Protein AF-A0A7W7R0K1-F1 (afdb_monomer_lite)

pLDDT: mean 82.86, std 17.91, range [33.0, 98.56]

Structure (mmCIF, N/CA/C/O backbone):
data_AF-A0A7W7R0K1-F1
#
_entry.id   AF-A0A7W7R0K1-F1
#
loop_
_atom_site.group_PDB
_atom_site.id
_atom_site.type_symbol
_atom_site.label_atom_id
_atom_site.label_alt_id
_atom_site.label_comp_id
_atom_site.label_asym_id
_atom_site.label_entity_id
_atom_site.label_seq_id
_atom_site.pdbx_PDB_ins_code
_atom_site.Cartn_x
_atom_site.Cartn_y
_atom_site.Cartn_z
_atom_site.occupancy
_atom_site.B_iso_or_equiv
_atom_site.auth_seq_id
_atom_site.auth_comp_id
_atom_site.auth_asym_id
_atom_site.auth_atom_id
_atom_site.pdbx_PDB_model_num
ATOM 1 N N . MET A 1 1 ? 70.913 50.718 1.594 1.00 36.56 1 MET A N 1
ATOM 2 C CA . MET A 1 1 ? 70.119 51.704 0.835 1.00 36.56 1 MET A CA 1
ATOM 3 C C . MET A 1 1 ? 69.096 50.891 0.066 1.00 36.56 1 MET A C 1
ATOM 5 O O . MET A 1 1 ? 69.512 50.219 -0.865 1.00 36.56 1 MET A O 1
ATOM 9 N N . ASN A 1 2 ? 67.858 50.915 0.583 1.00 37.44 2 ASN A N 1
ATOM 10 C CA . ASN A 1 2 ? 66.558 50.417 0.088 1.00 37.44 2 ASN A CA 1
ATOM 11 C C . ASN A 1 2 ? 66.524 48.957 -0.411 1.00 37.44 2 ASN A C 1
ATOM 13 O O . ASN A 1 2 ? 67.152 48.666 -1.419 1.00 37.44 2 ASN A O 1
ATOM 17 N N . ASP A 1 3 ? 65.846 47.961 0.170 1.00 39.06 3 ASP A N 1
ATOM 18 C CA . ASP A 1 3 ? 64.705 47.853 1.106 1.00 39.06 3 ASP A CA 1
ATOM 19 C C . ASP A 1 3 ? 63.491 48.732 0.778 1.00 39.06 3 ASP A C 1
ATOM 21 O O . ASP A 1 3 ? 63.442 49.887 1.189 1.00 39.06 3 ASP A O 1
ATOM 25 N N . ASP A 1 4 ? 62.582 48.176 -0.037 1.00 42.38 4 ASP A N 1
ATOM 26 C CA . ASP A 1 4 ? 61.119 48.358 0.005 1.00 42.38 4 ASP A CA 1
ATOM 27 C C . ASP A 1 4 ? 60.431 47.569 -1.132 1.00 42.38 4 ASP A C 1
ATOM 29 O O . ASP A 1 4 ? 60.771 47.760 -2.302 1.00 42.38 4 ASP A O 1
ATOM 33 N N . ALA A 1 5 ? 59.475 46.702 -0.760 1.00 45.03 5 ALA A N 1
ATOM 34 C CA . ALA A 1 5 ? 58.267 46.239 -1.482 1.00 45.03 5 ALA A CA 1
ATOM 35 C C . ALA A 1 5 ? 57.839 44.877 -0.874 1.00 45.03 5 ALA A C 1
ATOM 37 O O . ALA A 1 5 ? 58.313 43.829 -1.298 1.00 45.03 5 ALA A O 1
ATOM 38 N N . ASP A 1 6 ? 57.234 44.824 0.313 1.00 41.78 6 ASP A N 1
ATOM 39 C CA . ASP A 1 6 ? 55.813 45.059 0.630 1.00 41.78 6 ASP A CA 1
ATOM 40 C C . ASP A 1 6 ? 54.825 44.066 -0.035 1.00 41.78 6 ASP A C 1
ATOM 42 O O . ASP A 1 6 ? 54.638 44.076 -1.247 1.00 41.78 6 ASP A O 1
ATOM 46 N N . ARG A 1 7 ? 54.151 43.295 0.838 1.00 39.62 7 ARG A N 1
ATOM 47 C CA . ARG A 1 7 ? 52.831 42.638 0.714 1.00 39.62 7 ARG A CA 1
ATOM 48 C C . ARG A 1 7 ? 52.615 41.571 -0.372 1.00 39.62 7 ARG A C 1
ATOM 50 O O . ARG A 1 7 ? 52.333 41.896 -1.515 1.00 39.62 7 ARG A O 1
ATOM 57 N N . ASP A 1 8 ? 52.463 40.321 0.073 1.00 43.28 8 ASP A N 1
ATOM 58 C CA . ASP A 1 8 ? 51.153 39.688 -0.112 1.00 43.28 8 ASP A CA 1
ATOM 59 C C . ASP A 1 8 ? 50.783 38.802 1.084 1.00 43.28 8 ASP A C 1
ATOM 61 O O . ASP A 1 8 ? 51.620 38.111 1.668 1.00 43.28 8 ASP A O 1
ATOM 65 N N . ALA A 1 9 ? 49.535 38.937 1.504 1.00 40.22 9 ALA A N 1
ATOM 66 C CA . ALA A 1 9 ? 48.951 38.409 2.722 1.00 40.22 9 ALA A CA 1
ATOM 67 C C . ALA A 1 9 ? 47.695 37.614 2.362 1.00 40.22 9 ALA A C 1
ATOM 69 O O . ALA A 1 9 ? 46.991 37.985 1.433 1.00 40.22 9 ALA A O 1
ATOM 70 N N . GLY A 1 10 ? 47.359 36.614 3.177 1.00 33.00 10 GLY A N 1
ATOM 71 C CA . GLY A 1 10 ? 46.061 35.931 3.128 1.00 33.00 10 GLY A CA 1
ATOM 72 C C . GLY A 1 10 ? 46.163 34.582 2.422 1.00 33.00 10 GLY A C 1
ATOM 73 O O . GLY A 1 10 ? 46.603 34.514 1.289 1.00 33.00 10 GLY A O 1
ATOM 74 N N . LEU A 1 11 ? 46.026 33.462 3.133 1.00 43.16 11 LEU A N 1
ATOM 75 C CA . LEU A 1 11 ? 44.747 32.883 3.567 1.00 43.16 11 LEU A CA 1
ATOM 76 C C . LEU A 1 11 ? 43.922 32.399 2.373 1.00 43.16 11 LEU A C 1
ATOM 78 O O . LEU A 1 11 ? 42.994 33.085 1.998 1.00 43.16 11 LEU A O 1
ATOM 82 N N . ASP A 1 12 ? 44.224 31.196 1.883 1.00 41.16 12 ASP A N 1
ATOM 83 C CA . ASP A 1 12 ? 43.240 30.316 1.239 1.00 41.16 12 ASP A CA 1
ATOM 84 C C . ASP A 1 12 ? 43.446 28.901 1.799 1.00 41.16 12 ASP A C 1
ATOM 86 O O . ASP A 1 12 ? 43.845 27.953 1.127 1.00 41.16 12 ASP A O 1
ATOM 90 N N . ALA A 1 13 ? 43.249 28.781 3.112 1.00 43.62 13 ALA A N 1
ATOM 91 C CA . ALA A 1 13 ? 42.725 27.545 3.664 1.00 43.62 13 ALA A CA 1
ATOM 92 C C . ALA A 1 13 ? 41.206 27.667 3.534 1.00 43.62 13 ALA A C 1
ATOM 94 O O . ALA A 1 13 ? 40.536 28.073 4.484 1.00 43.62 13 ALA A O 1
ATOM 95 N N . GLU A 1 14 ? 40.681 27.392 2.338 1.00 39.81 14 GLU A N 1
ATOM 96 C CA . GLU A 1 14 ? 39.264 27.079 2.188 1.00 39.81 14 GLU A CA 1
ATOM 97 C C . GLU A 1 14 ? 39.036 25.765 2.931 1.00 39.81 14 GLU A C 1
ATOM 99 O O . GLU A 1 14 ? 39.267 24.659 2.448 1.00 39.81 14 GLU A O 1
ATOM 104 N N . VAL A 1 15 ? 38.698 25.933 4.205 1.00 42.78 15 VAL A N 1
ATOM 105 C CA . VAL A 1 15 ? 37.968 24.956 4.986 1.00 42.78 15 VAL A CA 1
ATOM 106 C C . VAL A 1 15 ? 36.712 24.672 4.175 1.00 42.78 15 VAL A C 1
ATOM 108 O O . VAL A 1 15 ? 35.847 25.539 4.069 1.00 42.78 15 VAL A O 1
ATOM 111 N N . ASP A 1 16 ? 36.666 23.483 3.581 1.00 42.41 16 ASP A N 1
ATOM 112 C CA . ASP A 1 16 ? 35.474 22.865 3.007 1.00 42.41 16 ASP A CA 1
ATOM 113 C C . ASP A 1 16 ? 34.486 22.646 4.161 1.00 42.41 16 ASP A C 1
ATOM 115 O O . ASP A 1 16 ? 34.456 21.621 4.848 1.00 42.41 16 ASP A O 1
ATOM 119 N N . ALA A 1 17 ? 33.834 23.746 4.525 1.00 42.06 17 ALA A N 1
ATOM 120 C CA . ALA A 1 17 ? 32.929 23.851 5.638 1.00 42.06 17 ALA A CA 1
ATOM 121 C C . ALA A 1 17 ? 31.584 23.314 5.175 1.00 42.06 17 ALA A C 1
ATOM 123 O O . ALA A 1 17 ? 30.877 23.977 4.426 1.00 42.06 17 ALA A O 1
ATOM 124 N N . GLY A 1 18 ? 31.263 22.123 5.673 1.00 37.34 18 GLY A N 1
ATOM 125 C CA . GLY A 1 18 ? 29.911 21.761 6.066 1.00 37.34 18 GLY A CA 1
ATOM 126 C C . GLY A 1 18 ? 28.862 21.975 4.990 1.00 37.34 18 GLY A C 1
ATOM 127 O O . GLY A 1 18 ? 28.125 22.957 5.015 1.00 37.34 18 GLY A O 1
ATOM 128 N N . TRP A 1 19 ? 28.684 20.956 4.157 1.00 40.53 19 TRP A N 1
ATOM 129 C CA . TRP A 1 19 ? 27.332 20.585 3.769 1.00 40.53 19 TRP A CA 1
ATOM 130 C C . TRP A 1 19 ? 26.655 20.087 5.055 1.00 40.53 19 TRP A C 1
ATOM 132 O O . TRP A 1 19 ? 26.603 18.887 5.313 1.00 40.53 19 TRP A O 1
ATOM 142 N N . ASP A 1 20 ? 26.245 21.016 5.925 1.00 40.91 20 ASP A N 1
ATOM 143 C CA . ASP A 1 20 ? 25.182 20.753 6.888 1.00 40.91 20 ASP A CA 1
ATOM 144 C C . ASP A 1 20 ? 23.981 20.399 6.017 1.00 40.91 20 ASP A C 1
ATOM 146 O O . ASP A 1 20 ? 23.338 21.263 5.427 1.00 40.91 20 ASP A O 1
ATOM 150 N N . THR A 1 21 ? 23.787 19.098 5.822 1.00 47.06 21 THR A N 1
ATOM 151 C CA . THR A 1 21 ? 22.664 18.526 5.095 1.00 47.06 21 THR A CA 1
ATOM 152 C C . THR A 1 21 ? 21.417 18.791 5.932 1.00 47.06 21 THR A C 1
ATOM 154 O O . THR A 1 21 ? 20.973 17.941 6.703 1.00 47.06 21 THR A O 1
ATOM 157 N N . GLU A 1 22 ? 20.879 20.008 5.841 1.00 48.06 22 GLU A N 1
ATOM 158 C CA . GLU A 1 22 ? 19.443 20.197 5.987 1.00 48.06 22 GLU A CA 1
ATOM 159 C C . GLU A 1 22 ? 18.836 19.262 4.942 1.00 48.06 22 GLU A C 1
ATOM 161 O O . GLU A 1 22 ? 18.992 19.476 3.745 1.00 48.06 22 GLU A O 1
ATOM 166 N N . LEU A 1 23 ? 18.295 18.130 5.397 1.00 58.72 23 LEU A N 1
ATOM 167 C CA . LEU A 1 23 ? 17.446 17.315 4.542 1.00 58.72 23 LEU A CA 1
ATOM 168 C C . LEU A 1 23 ? 16.315 18.237 4.102 1.00 58.72 23 LEU A C 1
ATOM 170 O O . LEU A 1 23 ? 15.623 18.788 4.967 1.00 58.72 23 LEU A O 1
ATOM 174 N N . ASP A 1 24 ? 16.159 18.420 2.794 1.00 68.44 24 ASP A N 1
ATOM 175 C CA . ASP A 1 24 ? 15.038 19.179 2.259 1.00 68.44 24 ASP A CA 1
ATOM 176 C C . ASP A 1 24 ? 13.731 18.555 2.796 1.00 68.44 24 ASP A C 1
ATOM 178 O O . ASP A 1 24 ? 13.664 17.356 3.093 1.00 68.44 24 ASP A O 1
ATOM 182 N N . GLU A 1 25 ? 12.685 19.361 3.006 1.00 70.12 25 GLU A N 1
ATOM 183 C CA . GLU A 1 25 ? 11.438 18.895 3.647 1.00 70.12 25 GLU A CA 1
ATOM 184 C C . GLU A 1 25 ? 10.840 17.660 2.937 1.00 70.12 25 GLU A C 1
ATOM 186 O O . GLU A 1 25 ? 10.254 16.788 3.584 1.00 70.12 25 GLU A O 1
ATOM 191 N N . GLU A 1 26 ? 11.064 17.557 1.626 1.00 67.88 26 GLU A N 1
ATOM 192 C CA . GLU A 1 26 ? 10.669 16.445 0.756 1.00 67.88 26 GLU A CA 1
ATOM 193 C C . GLU A 1 26 ? 11.431 15.143 1.088 1.00 67.88 26 GLU A C 1
ATOM 195 O O . GLU A 1 26 ? 10.819 14.076 1.211 1.00 67.88 26 GLU A O 1
ATOM 200 N N . ASP A 1 27 ? 12.738 15.224 1.360 1.00 71.56 27 ASP A N 1
ATOM 201 C CA . ASP A 1 27 ? 13.549 14.083 1.804 1.00 71.56 27 ASP A CA 1
ATOM 202 C C . ASP A 1 27 ? 13.105 13.598 3.187 1.00 71.56 27 ASP A C 1
ATOM 204 O O . ASP A 1 27 ? 12.956 12.396 3.434 1.00 71.56 27 ASP A O 1
ATOM 208 N N . ALA A 1 28 ? 12.835 14.531 4.105 1.00 79.38 28 ALA A N 1
ATOM 209 C CA . ALA A 1 28 ? 12.350 14.202 5.442 1.00 79.38 28 ALA A CA 1
ATOM 210 C C . ALA A 1 28 ? 10.979 13.502 5.396 1.00 79.38 28 ALA A C 1
ATOM 212 O O . ALA A 1 28 ? 10.726 12.569 6.168 1.00 79.38 28 ALA A O 1
ATOM 213 N N . GLN A 1 29 ? 10.108 13.913 4.472 1.00 82.25 29 GLN A N 1
ATOM 214 C CA . GLN A 1 29 ? 8.794 13.316 4.250 1.00 82.25 29 GLN A CA 1
ATOM 215 C C . GLN A 1 29 ? 8.898 11.893 3.689 1.00 82.25 29 GLN A C 1
ATOM 217 O O . GLN A 1 29 ? 8.257 10.986 4.227 1.00 82.25 29 GLN A O 1
ATOM 222 N N . LEU A 1 30 ? 9.744 11.662 2.679 1.00 83.88 30 LEU A N 1
ATOM 223 C CA . LEU A 1 30 ? 9.991 10.328 2.121 1.00 83.88 30 LEU A CA 1
ATOM 224 C C . LEU A 1 30 ? 10.620 9.383 3.149 1.00 83.88 30 LEU A C 1
ATOM 226 O O . LEU A 1 30 ? 10.202 8.230 3.265 1.00 83.88 30 LEU A O 1
ATOM 230 N N . ILE A 1 31 ? 11.572 9.865 3.952 1.00 85.38 31 ILE A N 1
ATOM 231 C CA . ILE A 1 31 ? 12.173 9.088 5.046 1.00 85.38 31 ILE A CA 1
ATOM 232 C C . ILE A 1 31 ? 11.115 8.728 6.101 1.00 85.38 31 ILE A C 1
ATOM 234 O O . ILE A 1 31 ? 11.076 7.588 6.576 1.00 85.38 31 ILE A O 1
ATOM 238 N N . ALA A 1 32 ? 10.223 9.658 6.452 1.00 88.44 32 ALA A N 1
ATOM 239 C CA . ALA A 1 32 ? 9.130 9.393 7.386 1.00 88.44 32 ALA A CA 1
ATOM 240 C C . ALA A 1 32 ? 8.118 8.385 6.815 1.00 88.44 32 ALA A C 1
ATOM 242 O O . ALA A 1 32 ? 7.724 7.442 7.505 1.00 88.44 32 ALA A O 1
ATOM 243 N N . GLU A 1 33 ? 7.729 8.536 5.547 1.00 92.44 33 GLU A N 1
ATOM 244 C CA . GLU A 1 33 ? 6.869 7.594 4.827 1.00 92.44 33 GLU A CA 1
ATOM 245 C C . GLU A 1 33 ? 7.483 6.192 4.805 1.00 92.44 33 GLU A C 1
ATOM 247 O O . GLU A 1 33 ? 6.839 5.196 5.151 1.00 92.44 33 GLU A O 1
ATOM 252 N N . ARG A 1 34 ? 8.770 6.123 4.473 1.00 92.88 34 ARG A N 1
ATOM 253 C CA . ARG A 1 34 ? 9.552 4.898 4.472 1.00 92.88 34 ARG A CA 1
ATOM 254 C C . ARG A 1 34 ? 9.579 4.249 5.853 1.00 92.88 34 ARG A C 1
ATOM 256 O O . ARG A 1 34 ? 9.390 3.033 5.943 1.00 92.88 34 ARG A O 1
ATOM 263 N N . GLY A 1 35 ? 9.744 5.034 6.918 1.00 92.19 35 GLY A N 1
ATOM 264 C CA . GLY A 1 35 ? 9.644 4.567 8.301 1.00 92.19 35 GLY A CA 1
ATOM 265 C C . GLY A 1 35 ? 8.283 3.939 8.618 1.00 92.19 35 GLY A C 1
ATOM 266 O O . GLY A 1 35 ? 8.231 2.852 9.200 1.00 92.19 35 GLY A O 1
ATOM 267 N N . ARG A 1 36 ? 7.187 4.553 8.148 1.00 95.12 36 ARG A N 1
ATOM 268 C CA . ARG A 1 36 ? 5.810 4.049 8.330 1.00 95.12 36 ARG A CA 1
ATOM 269 C C . ARG A 1 36 ? 5.535 2.724 7.614 1.00 95.12 36 ARG A C 1
ATOM 271 O O . ARG A 1 36 ? 4.669 1.952 8.036 1.00 95.12 36 ARG A O 1
ATOM 278 N N . VAL A 1 37 ? 6.260 2.425 6.534 1.00 94.88 37 VAL A N 1
ATOM 279 C CA . VAL A 1 37 ? 6.168 1.111 5.879 1.00 94.88 37 VAL A CA 1
ATOM 280 C C . VAL A 1 37 ? 6.730 0.003 6.772 1.00 94.88 37 VAL A C 1
ATOM 282 O O . VAL A 1 37 ? 6.119 -1.063 6.854 1.00 94.88 37 VAL A O 1
ATOM 285 N N . ASP A 1 38 ? 7.843 0.245 7.470 1.00 91.62 38 ASP A N 1
ATOM 286 C CA . ASP A 1 38 ? 8.463 -0.766 8.342 1.00 91.62 38 ASP A C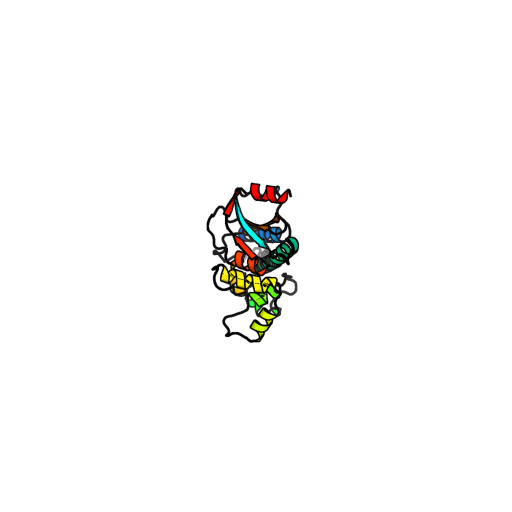A 1
ATOM 287 C C . ASP A 1 38 ? 7.780 -0.872 9.702 1.00 91.62 38 ASP A C 1
ATOM 289 O O . ASP A 1 38 ? 7.678 -1.962 10.268 1.00 91.62 38 ASP A O 1
ATOM 293 N N . SER A 1 39 ? 7.330 0.256 10.244 1.00 89.88 39 SER A N 1
ATOM 294 C CA . SER A 1 39 ? 6.720 0.337 11.565 1.00 89.88 39 SER A CA 1
ATOM 295 C C . SER A 1 39 ? 5.432 1.147 11.491 1.00 89.88 39 SER A C 1
ATOM 297 O O . SER A 1 39 ? 5.482 2.307 11.096 1.00 89.88 39 SER A O 1
ATOM 299 N N . PRO A 1 40 ? 4.279 0.583 11.891 1.00 88.44 40 PRO A N 1
ATOM 300 C CA . PRO A 1 40 ? 3.029 1.331 11.911 1.00 88.44 40 PRO A CA 1
ATOM 301 C C . PRO A 1 40 ? 3.167 2.617 12.747 1.00 88.44 40 PRO A C 1
ATOM 303 O O . PRO A 1 40 ? 3.642 2.520 13.888 1.00 88.44 40 PRO A O 1
ATOM 306 N N . PRO A 1 41 ? 2.724 3.785 12.243 1.00 91.56 41 PRO A N 1
ATOM 307 C CA . PRO A 1 41 ? 2.852 5.057 12.954 1.00 91.56 41 PRO A CA 1
ATOM 308 C C . PRO A 1 41 ? 2.139 4.997 14.300 1.00 91.56 41 PRO A C 1
ATOM 310 O O . PRO A 1 41 ? 1.167 4.272 14.466 1.00 91.56 41 PRO A O 1
ATOM 313 N N . THR A 1 42 ? 2.589 5.742 15.294 1.00 90.94 42 THR A N 1
ATOM 314 C CA . THR A 1 42 ? 1.969 5.845 16.620 1.00 90.94 42 THR A CA 1
ATOM 315 C C . THR A 1 42 ? 0.855 6.892 16.643 1.00 90.94 42 THR A C 1
ATOM 317 O O . THR A 1 42 ? 0.753 7.743 15.765 1.00 90.94 42 THR A O 1
ATOM 320 N N . ALA A 1 43 ? 0.012 6.878 17.681 1.00 89.38 43 ALA A N 1
ATOM 321 C CA . ALA A 1 43 ? -1.011 7.914 17.853 1.00 89.38 43 ALA A CA 1
ATOM 322 C C . ALA A 1 43 ? -0.419 9.330 17.994 1.00 89.38 43 ALA A C 1
ATOM 324 O O . ALA A 1 43 ? -1.083 10.301 17.653 1.00 89.38 43 ALA A O 1
ATOM 325 N N . ALA A 1 44 ? 0.821 9.448 18.483 1.00 89.06 44 ALA A N 1
ATOM 326 C CA . ALA A 1 44 ? 1.512 10.728 18.624 1.00 89.06 44 ALA A CA 1
ATOM 327 C C . ALA A 1 44 ? 1.978 11.304 17.277 1.00 89.06 44 ALA A C 1
ATOM 329 O O . ALA A 1 44 ? 2.128 12.516 17.158 1.00 89.06 44 ALA A O 1
ATOM 330 N N . GLU A 1 45 ? 2.190 10.450 16.275 1.00 87.44 45 GLU A N 1
ATOM 331 C CA . GLU A 1 45 ? 2.562 10.865 14.919 1.00 87.44 45 GLU A CA 1
ATOM 332 C C . GLU A 1 45 ? 1.362 11.368 14.114 1.00 87.44 45 GLU A C 1
ATOM 334 O O . GLU A 1 45 ? 1.547 12.005 13.081 1.00 87.44 45 GLU A O 1
ATOM 339 N N . LEU A 1 46 ? 0.131 11.130 14.582 1.00 89.31 46 LEU A N 1
ATOM 340 C CA . LEU A 1 46 ? -1.067 11.609 13.910 1.00 89.31 46 LEU A CA 1
ATOM 341 C C . LEU A 1 46 ? -1.249 13.119 14.098 1.00 89.31 46 LEU A C 1
ATOM 343 O O . LEU A 1 46 ? -1.877 13.582 15.049 1.00 89.31 46 LEU A O 1
ATOM 347 N N . THR A 1 47 ? -0.713 13.880 13.152 1.00 89.81 47 THR A N 1
ATOM 348 C CA . THR A 1 47 ? -0.819 15.344 13.093 1.00 89.81 47 THR A CA 1
ATOM 349 C C . THR A 1 47 ? -1.843 15.830 12.065 1.00 89.81 47 THR A C 1
ATOM 351 O O . THR A 1 47 ? -2.238 16.995 12.096 1.00 89.81 47 THR A O 1
ATOM 354 N N . VAL A 1 48 ? -2.306 14.944 11.177 1.00 90.38 48 VAL A N 1
ATOM 355 C CA . VAL A 1 48 ? -3.280 15.256 10.123 1.00 90.38 48 VAL A CA 1
ATOM 356 C C . VAL A 1 48 ? -4.721 14.998 10.588 1.00 90.38 48 VAL A C 1
ATOM 358 O O . VAL A 1 48 ? -4.984 13.995 11.254 1.00 90.38 48 VAL A O 1
ATOM 361 N N . PRO A 1 49 ? -5.691 15.871 10.248 1.00 93.06 49 PRO A N 1
ATOM 362 C CA . PRO A 1 49 ? -7.076 15.722 10.707 1.00 93.06 49 PRO A CA 1
ATOM 363 C C . PRO A 1 49 ? -7.844 14.607 9.978 1.00 93.06 49 PRO A C 1
ATOM 365 O O . PRO A 1 49 ? -8.808 14.056 10.517 1.00 93.06 49 PRO A O 1
ATOM 368 N N . ALA A 1 50 ? -7.432 14.269 8.756 1.00 95.81 50 ALA A N 1
ATOM 369 C CA . ALA A 1 50 ? -8.105 13.303 7.903 1.00 95.81 50 ALA A CA 1
ATOM 370 C C . ALA A 1 50 ? -7.095 12.435 7.148 1.00 95.81 50 ALA A C 1
ATOM 372 O O . ALA A 1 50 ? -5.988 12.875 6.844 1.00 95.81 50 ALA A O 1
ATOM 373 N N . LEU A 1 51 ? -7.508 11.208 6.843 1.00 97.12 51 LEU A N 1
ATOM 374 C CA . LEU A 1 51 ? -6.773 10.253 6.023 1.00 97.12 51 LEU A CA 1
ATOM 375 C C . LEU A 1 51 ? -7.695 9.719 4.932 1.00 97.12 51 LEU A C 1
ATOM 377 O O . LEU A 1 51 ? -8.902 9.571 5.138 1.00 97.12 51 LEU A O 1
ATOM 381 N N . SER A 1 52 ? -7.111 9.380 3.791 1.00 97.62 52 SER A N 1
ATOM 382 C CA . SER A 1 52 ? -7.810 8.678 2.724 1.00 97.62 52 SER A CA 1
ATOM 383 C C . SER A 1 52 ? -7.714 7.178 2.964 1.00 97.62 52 SER A C 1
ATOM 385 O O . SER A 1 52 ? -6.624 6.620 3.117 1.00 97.62 52 SER A O 1
ATOM 387 N N . ARG A 1 53 ? -8.873 6.521 3.018 1.00 97.69 53 ARG A N 1
ATOM 388 C CA . ARG A 1 53 ? -8.995 5.092 3.302 1.00 97.69 53 ARG A CA 1
ATOM 389 C C . ARG A 1 53 ? -9.399 4.320 2.059 1.00 97.69 53 ARG A C 1
ATOM 391 O O . ARG A 1 53 ? -10.383 4.658 1.404 1.00 97.69 53 ARG A O 1
ATOM 398 N N . PHE A 1 54 ? -8.708 3.216 1.808 1.00 98.25 54 PHE A N 1
ATOM 399 C CA . PHE A 1 54 ? -9.161 2.179 0.892 1.00 98.25 54 PHE A CA 1
ATOM 400 C C . PHE A 1 54 ? -9.566 0.950 1.688 1.00 98.25 54 PHE A C 1
ATOM 402 O O . PHE A 1 54 ? -8.782 0.446 2.490 1.00 98.25 54 PHE A O 1
ATOM 409 N N . LEU A 1 55 ? -10.768 0.438 1.440 1.00 98.12 55 LEU A N 1
ATOM 410 C CA . LEU A 1 55 ? -11.199 -0.830 2.016 1.00 98.12 55 LEU A CA 1
ATOM 411 C C . LEU A 1 55 ? -10.838 -1.958 1.055 1.00 98.12 55 LEU A C 1
ATOM 413 O O . LEU A 1 55 ? -11.201 -1.930 -0.125 1.00 98.12 55 LEU A O 1
ATOM 417 N N . VAL A 1 56 ? -10.133 -2.959 1.566 1.00 98.56 56 VAL A N 1
ATOM 418 C CA . VAL A 1 56 ? -9.616 -4.062 0.769 1.00 98.56 56 VAL A CA 1
ATOM 419 C C . VAL A 1 56 ? -10.170 -5.377 1.276 1.00 98.56 56 VAL A C 1
ATOM 421 O O . VAL A 1 56 ? -9.917 -5.768 2.412 1.00 98.56 56 VAL A O 1
ATOM 424 N N . LYS A 1 57 ? -10.864 -6.103 0.398 1.00 98.31 57 LYS A N 1
ATOM 425 C CA . LYS A 1 57 ? -11.214 -7.505 0.640 1.00 98.31 57 LYS A CA 1
ATOM 426 C C . LYS A 1 57 ? -10.088 -8.395 0.146 1.00 98.31 57 LYS A C 1
ATOM 428 O O . LYS A 1 57 ? -9.689 -8.274 -1.014 1.00 98.31 57 LYS A O 1
ATOM 433 N N . ILE A 1 58 ? -9.615 -9.308 0.984 1.00 97.38 58 ILE A N 1
ATOM 434 C CA . ILE A 1 58 ? -8.542 -10.252 0.642 1.00 97.38 58 ILE A CA 1
ATOM 435 C C . ILE A 1 58 ? -9.103 -11.643 0.334 1.00 97.38 58 ILE A C 1
ATOM 437 O O . ILE A 1 58 ? -10.187 -12.011 0.788 1.00 97.38 58 ILE A O 1
ATOM 441 N N . ALA A 1 59 ? -8.373 -12.422 -0.465 1.00 90.75 59 ALA A N 1
ATOM 442 C CA . ALA A 1 59 ? -8.788 -13.776 -0.826 1.00 90.75 59 ALA A CA 1
ATOM 443 C C . ALA A 1 59 ? -8.851 -14.703 0.401 1.00 90.75 59 ALA A C 1
ATOM 445 O O . ALA A 1 59 ? -8.045 -14.586 1.322 1.00 90.75 59 ALA A O 1
ATOM 446 N N . GLU A 1 60 ? -9.756 -15.686 0.387 1.00 90.06 60 GLU A N 1
ATOM 447 C CA . GLU A 1 60 ? -9.893 -16.663 1.482 1.00 90.06 60 GLU A CA 1
ATOM 448 C C . GLU A 1 60 ? -8.613 -17.480 1.725 1.00 90.06 60 GLU A C 1
ATOM 450 O O . GLU A 1 60 ? -8.331 -17.899 2.851 1.00 90.06 60 GLU A O 1
ATOM 455 N N . SER A 1 61 ? -7.804 -17.653 0.680 1.00 89.75 61 SER A N 1
ATOM 456 C CA . SER A 1 61 ? -6.502 -18.318 0.721 1.00 89.75 61 SER A CA 1
ATOM 457 C C . SER A 1 61 ? -5.380 -17.475 1.340 1.00 89.75 61 SER A C 1
ATOM 459 O O . SER A 1 61 ? -4.269 -17.978 1.468 1.00 89.75 61 SER A O 1
ATOM 461 N N . SER A 1 62 ? -5.637 -16.218 1.721 1.00 94.12 62 SER A N 1
ATOM 462 C CA . SER A 1 62 ? -4.643 -15.313 2.307 1.00 94.12 62 SER A CA 1
ATOM 463 C C . SER A 1 62 ? -5.115 -14.755 3.643 1.00 94.12 62 SER A C 1
ATOM 465 O O . SER A 1 62 ? -6.255 -14.316 3.788 1.00 94.12 62 SER A O 1
ATOM 467 N N . THR A 1 63 ? -4.219 -14.705 4.618 1.00 95.50 63 THR A N 1
ATOM 468 C CA . THR A 1 63 ? -4.443 -13.979 5.873 1.00 95.50 63 THR A CA 1
ATOM 469 C C . THR A 1 63 ? -4.185 -12.481 5.697 1.00 95.50 63 THR A C 1
ATOM 471 O O . THR A 1 63 ? -3.467 -12.062 4.782 1.00 95.50 63 THR A O 1
ATOM 474 N N . ALA A 1 64 ? -4.733 -11.663 6.605 1.00 95.44 64 ALA A N 1
ATOM 475 C CA . ALA A 1 64 ? -4.441 -10.229 6.655 1.00 95.44 64 ALA A CA 1
ATOM 476 C C . ALA A 1 64 ? -2.938 -9.961 6.842 1.00 95.44 64 ALA A C 1
ATOM 478 O O . ALA A 1 64 ? -2.388 -9.096 6.172 1.00 95.44 64 ALA A O 1
ATOM 479 N N . ALA A 1 65 ? -2.255 -10.741 7.686 1.00 95.06 65 ALA A N 1
ATOM 480 C CA . ALA A 1 65 ? -0.821 -10.585 7.930 1.00 95.06 65 ALA A CA 1
ATOM 481 C C . ALA A 1 65 ? 0.023 -10.846 6.669 1.00 95.06 65 ALA A C 1
ATOM 483 O O . ALA A 1 65 ? 0.923 -10.067 6.360 1.00 95.06 65 ALA A O 1
ATOM 484 N N . GLU A 1 66 ? -0.290 -11.897 5.905 1.00 96.75 66 GLU A N 1
ATOM 485 C CA . GLU A 1 66 ? 0.400 -12.185 4.640 1.00 96.75 66 GLU A CA 1
ATOM 486 C C . GLU A 1 66 ? 0.158 -11.094 3.596 1.00 96.75 66 GLU A C 1
ATOM 488 O O . GLU A 1 66 ? 1.097 -10.670 2.925 1.00 96.75 66 GLU A O 1
ATOM 493 N N . TYR A 1 67 ? -1.084 -10.612 3.476 1.00 97.88 67 TYR A N 1
ATOM 494 C CA . TYR A 1 67 ? -1.418 -9.509 2.576 1.00 97.88 67 TYR A CA 1
ATOM 495 C C . TYR A 1 67 ? -0.638 -8.237 2.939 1.00 97.88 67 TYR A C 1
ATOM 497 O O . TYR A 1 67 ? 0.021 -7.644 2.086 1.00 97.88 67 TYR A O 1
ATOM 505 N N . GLN A 1 68 ? -0.659 -7.851 4.218 1.00 96.81 68 GLN A N 1
ATOM 506 C CA . GLN A 1 68 ? 0.060 -6.677 4.710 1.00 96.81 68 GLN A CA 1
ATOM 507 C C . GLN A 1 68 ? 1.568 -6.797 4.486 1.00 96.81 68 GLN A C 1
ATOM 509 O O . GLN A 1 68 ? 2.205 -5.827 4.084 1.00 96.81 68 GLN A O 1
ATOM 514 N N . SER A 1 69 ? 2.139 -7.982 4.719 1.00 96.88 69 SER A N 1
ATOM 515 C CA . SER A 1 69 ? 3.559 -8.243 4.482 1.00 96.88 69 SER A CA 1
ATOM 516 C C . SER A 1 69 ? 3.928 -8.077 3.006 1.00 96.88 69 SER A C 1
ATOM 518 O O . SER A 1 69 ? 4.913 -7.406 2.708 1.00 96.88 69 SER A O 1
ATOM 520 N N . ARG A 1 70 ? 3.123 -8.612 2.079 1.00 98.06 70 ARG A N 1
ATOM 521 C CA . ARG A 1 70 ? 3.348 -8.462 0.629 1.00 98.06 70 ARG A CA 1
ATOM 522 C C . ARG A 1 70 ? 3.245 -7.006 0.182 1.00 98.06 70 ARG A C 1
ATOM 524 O O . ARG A 1 70 ? 4.107 -6.545 -0.558 1.00 98.06 70 ARG A O 1
ATOM 531 N N . LEU A 1 71 ? 2.225 -6.285 0.653 1.00 98.00 71 LEU A N 1
ATOM 532 C CA . LEU A 1 71 ? 2.025 -4.875 0.317 1.00 98.00 71 LEU A CA 1
ATOM 533 C C . LEU A 1 71 ? 3.184 -4.005 0.824 1.00 98.00 71 LEU A C 1
ATOM 535 O O . LEU A 1 71 ? 3.747 -3.227 0.058 1.00 98.00 71 LEU A O 1
ATOM 539 N N . ARG A 1 72 ? 3.590 -4.186 2.090 1.00 97.56 72 ARG A N 1
ATOM 540 C CA . ARG A 1 72 ? 4.740 -3.479 2.675 1.00 97.56 72 ARG A CA 1
ATOM 541 C C . ARG A 1 72 ? 6.052 -3.827 1.972 1.00 97.56 72 ARG A C 1
ATOM 543 O O . ARG A 1 72 ? 6.886 -2.948 1.822 1.00 97.56 72 ARG A O 1
ATOM 550 N N . ALA A 1 73 ? 6.234 -5.065 1.507 1.00 96.94 73 ALA A N 1
ATOM 551 C CA . ALA A 1 73 ? 7.433 -5.446 0.759 1.00 96.94 73 ALA A CA 1
ATOM 552 C C . ALA A 1 73 ? 7.567 -4.670 -0.564 1.00 96.94 73 ALA A C 1
ATOM 554 O O . ALA A 1 73 ? 8.656 -4.207 -0.882 1.00 96.94 73 ALA A O 1
ATOM 555 N N . VAL A 1 74 ? 6.465 -4.487 -1.300 1.00 96.62 74 VAL A N 1
ATOM 556 C CA . VAL A 1 74 ? 6.456 -3.734 -2.568 1.00 96.62 74 VAL A CA 1
ATOM 557 C C . VAL A 1 74 ? 6.680 -2.241 -2.336 1.00 96.62 74 VAL A C 1
ATOM 559 O O . VAL A 1 74 ? 7.595 -1.663 -2.916 1.00 96.62 74 VAL A O 1
ATOM 562 N N . LEU A 1 75 ? 5.883 -1.619 -1.459 1.00 96.56 75 LEU A N 1
ATOM 563 C CA . LEU A 1 75 ? 6.024 -0.190 -1.140 1.00 96.56 75 LEU A CA 1
ATOM 564 C C . LEU A 1 75 ? 7.389 0.117 -0.533 1.00 96.56 75 LEU A C 1
ATOM 566 O O . LEU A 1 75 ? 8.001 1.142 -0.807 1.00 96.56 75 LEU A O 1
ATOM 570 N N . GLY A 1 76 ? 7.867 -0.807 0.288 1.00 95.25 76 GLY A N 1
ATOM 571 C CA . GLY A 1 76 ? 9.136 -0.694 0.954 1.00 95.25 76 GLY A CA 1
ATOM 572 C C . GLY A 1 76 ? 10.320 -0.716 -0.003 1.00 95.25 76 GLY A C 1
ATOM 573 O O . GLY A 1 76 ? 11.204 0.125 0.138 1.00 95.25 76 GLY A O 1
ATOM 574 N N . ALA A 1 77 ? 10.334 -1.650 -0.956 1.00 93.25 77 ALA A N 1
ATOM 575 C CA . ALA A 1 77 ? 11.350 -1.669 -2.001 1.00 93.25 77 ALA A CA 1
ATOM 576 C C . ALA A 1 77 ? 11.308 -0.360 -2.803 1.00 93.25 77 ALA A C 1
ATOM 578 O O . ALA A 1 77 ? 12.331 0.301 -2.934 1.00 93.25 77 ALA A O 1
ATOM 579 N N . ALA A 1 78 ? 10.120 0.071 -3.243 1.00 92.25 78 ALA A N 1
ATOM 580 C CA . ALA A 1 78 ? 9.942 1.305 -4.013 1.00 92.25 78 ALA A CA 1
ATOM 581 C C . ALA A 1 78 ? 10.531 2.541 -3.317 1.00 92.25 78 ALA A C 1
ATOM 583 O O . ALA A 1 78 ? 11.319 3.271 -3.907 1.00 92.25 78 ALA A O 1
ATOM 584 N N . LEU A 1 79 ? 10.189 2.735 -2.041 1.00 91.31 79 LEU A N 1
ATOM 585 C CA . LEU A 1 79 ? 10.681 3.865 -1.258 1.00 91.31 79 LEU A CA 1
ATOM 586 C C . LEU A 1 79 ? 12.180 3.753 -0.951 1.00 91.31 79 LEU A C 1
ATOM 588 O O . LEU A 1 79 ? 12.846 4.780 -0.894 1.00 91.31 79 LEU A O 1
ATOM 592 N N . ASP A 1 80 ? 12.736 2.546 -0.771 1.00 89.00 80 ASP A N 1
ATOM 593 C CA . ASP A 1 80 ? 14.193 2.396 -0.633 1.00 89.00 80 ASP A CA 1
ATOM 594 C C . ASP A 1 80 ? 14.922 2.807 -1.918 1.00 89.00 80 ASP A C 1
ATOM 596 O O . ASP A 1 80 ? 15.966 3.444 -1.822 1.00 89.00 80 ASP A O 1
ATOM 600 N N . HIS A 1 81 ? 14.386 2.481 -3.102 1.00 85.12 81 HIS A N 1
ATOM 601 C CA . HIS A 1 81 ? 14.968 2.913 -4.378 1.00 85.12 81 HIS A CA 1
ATOM 602 C C . HIS A 1 81 ? 15.010 4.444 -4.486 1.00 85.12 81 HIS A C 1
ATOM 604 O O . HIS A 1 81 ? 16.065 4.995 -4.802 1.00 85.12 81 HIS A O 1
ATOM 610 N N . THR A 1 82 ? 13.908 5.124 -4.150 1.00 85.12 82 THR A N 1
ATOM 611 C CA . THR A 1 82 ? 13.844 6.594 -4.156 1.00 85.12 82 THR A CA 1
ATOM 612 C C . THR A 1 82 ? 14.774 7.221 -3.124 1.00 85.12 82 THR A C 1
ATOM 614 O O . THR A 1 82 ? 15.552 8.104 -3.462 1.00 85.12 82 THR A O 1
ATOM 617 N N . VAL A 1 83 ? 14.725 6.778 -1.863 1.00 81.62 83 VAL A N 1
ATOM 618 C CA . VAL A 1 83 ? 15.566 7.344 -0.787 1.00 81.62 83 VAL A CA 1
ATOM 619 C C . VAL A 1 83 ? 17.050 7.093 -1.070 1.00 81.62 83 VAL A C 1
ATOM 621 O O . VAL A 1 83 ? 17.917 7.892 -0.719 1.00 81.62 83 VAL A O 1
ATOM 624 N N . ALA A 1 84 ? 17.367 5.994 -1.753 1.00 78.06 84 ALA A N 1
ATOM 625 C CA . ALA A 1 84 ? 18.697 5.730 -2.266 1.00 78.06 84 ALA A CA 1
ATOM 626 C C . ALA A 1 84 ? 18.999 6.467 -3.585 1.00 78.06 84 ALA A C 1
ATOM 628 O O . ALA A 1 84 ? 19.996 6.135 -4.214 1.00 78.06 84 ALA A O 1
ATOM 629 N N . GLY A 1 85 ? 18.205 7.450 -4.019 1.00 71.56 85 GLY A N 1
ATOM 630 C CA . GLY A 1 85 ? 18.457 8.262 -5.216 1.00 71.56 85 GLY A CA 1
ATOM 631 C C . GLY A 1 85 ? 18.857 7.436 -6.439 1.00 71.56 85 GLY A C 1
ATOM 632 O O . GLY A 1 85 ? 19.772 7.827 -7.164 1.00 71.56 85 GLY A O 1
ATOM 633 N N . LEU A 1 86 ? 18.281 6.238 -6.586 1.00 66.38 86 LEU A N 1
ATOM 634 C CA . LEU A 1 86 ? 18.604 5.348 -7.689 1.00 66.38 86 LEU A CA 1
ATOM 635 C C . LEU A 1 86 ? 17.784 5.761 -8.896 1.00 66.38 86 LEU A C 1
ATOM 637 O O . LEU A 1 86 ? 16.556 5.699 -8.858 1.00 66.38 86 LEU A O 1
ATOM 641 N N . ASP A 1 87 ? 18.479 6.129 -9.968 1.00 64.75 87 ASP A N 1
ATOM 642 C CA . ASP A 1 87 ? 17.852 6.217 -11.279 1.00 64.75 87 ASP A CA 1
ATOM 643 C C . ASP A 1 87 ? 17.378 4.815 -11.709 1.00 64.75 87 ASP A C 1
ATOM 645 O O . ASP A 1 87 ? 17.938 3.784 -11.309 1.00 64.75 87 ASP A O 1
ATOM 649 N N . LEU A 1 88 ? 16.335 4.776 -12.535 1.00 65.19 88 LEU A N 1
ATOM 650 C CA . LEU A 1 88 ? 15.752 3.555 -13.086 1.00 65.19 88 LEU A CA 1
ATOM 651 C C . LEU A 1 88 ? 16.776 2.736 -13.890 1.00 65.19 88 LEU A C 1
ATOM 653 O O . LEU A 1 88 ? 16.582 1.530 -14.035 1.00 65.19 88 LEU A O 1
ATOM 657 N N . ASP A 1 89 ? 17.879 3.352 -14.328 1.00 61.75 89 ASP A N 1
ATOM 658 C CA . ASP A 1 89 ? 19.020 2.703 -14.987 1.00 61.75 89 ASP A CA 1
ATOM 659 C C . ASP A 1 89 ? 19.616 1.536 -14.163 1.00 61.75 89 ASP A C 1
ATOM 661 O O . ASP A 1 89 ? 20.108 0.565 -14.739 1.00 61.75 89 ASP A O 1
ATOM 665 N N . TYR A 1 90 ? 19.511 1.546 -12.824 1.00 63.06 90 TYR A N 1
ATOM 666 C CA . TYR A 1 90 ? 19.949 0.415 -11.984 1.00 63.06 90 TYR A CA 1
ATOM 667 C C . TYR A 1 90 ? 19.129 -0.868 -12.209 1.00 63.06 90 TYR A C 1
ATOM 669 O O . TYR A 1 90 ? 19.636 -1.974 -12.010 1.00 63.06 90 TYR A O 1
ATOM 677 N N . LEU A 1 91 ? 17.860 -0.749 -12.616 1.00 63.28 91 LEU A N 1
ATOM 678 C CA . LEU A 1 91 ? 17.049 -1.927 -12.945 1.00 63.28 91 LEU A CA 1
ATOM 679 C C . LEU A 1 91 ? 17.647 -2.686 -14.138 1.00 63.28 91 LEU A C 1
ATOM 681 O O . LEU A 1 91 ? 17.497 -3.902 -14.222 1.00 63.28 91 LEU A O 1
ATOM 685 N N . GLU A 1 92 ? 18.347 -1.976 -15.028 1.00 63.97 92 GLU A N 1
ATOM 686 C CA . GLU A 1 92 ? 19.002 -2.544 -16.206 1.00 63.97 92 G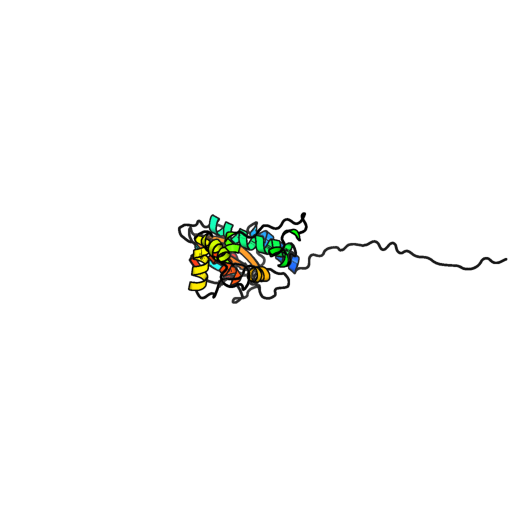LU A CA 1
ATOM 687 C C . GLU A 1 92 ? 20.462 -2.956 -15.930 1.00 63.97 92 GLU A C 1
ATOM 689 O O . GLU A 1 92 ? 20.929 -3.945 -16.502 1.00 63.97 92 GLU A O 1
ATOM 694 N N . ASP A 1 93 ? 21.172 -2.250 -15.038 1.00 64.94 93 ASP A N 1
ATOM 695 C CA . ASP A 1 93 ? 22.551 -2.559 -14.628 1.00 64.94 93 ASP A CA 1
ATOM 696 C C . ASP A 1 93 ? 22.729 -2.571 -13.095 1.00 64.94 93 ASP A C 1
ATOM 698 O O . ASP A 1 93 ? 23.096 -1.558 -12.484 1.00 64.94 93 ASP A O 1
ATOM 702 N N . PRO A 1 94 ? 22.531 -3.732 -12.444 1.00 62.62 94 PRO A N 1
ATOM 703 C CA . PRO A 1 94 ? 22.663 -3.826 -11.005 1.00 62.62 94 PRO A CA 1
ATOM 704 C C . PRO A 1 94 ? 24.106 -3.750 -10.483 1.00 62.62 94 PRO A C 1
ATOM 706 O O . PRO A 1 94 ? 24.320 -3.602 -9.279 1.00 62.62 94 PRO A O 1
ATOM 709 N N . GLU A 1 95 ? 25.113 -3.838 -11.356 1.00 64.38 95 GLU A N 1
ATOM 710 C CA . GLU A 1 95 ? 26.521 -3.668 -10.974 1.00 64.38 95 GLU A CA 1
ATOM 711 C C . GLU A 1 95 ? 26.919 -2.184 -10.880 1.00 64.38 95 GLU A C 1
ATOM 713 O O . GLU A 1 95 ? 27.965 -1.869 -10.312 1.00 64.38 95 GLU A O 1
ATOM 718 N N . ALA A 1 96 ? 26.075 -1.270 -11.381 1.00 61.94 96 ALA A N 1
ATOM 719 C CA . ALA A 1 96 ? 26.261 0.177 -11.273 1.00 61.94 96 ALA A CA 1
ATOM 720 C C . ALA A 1 96 ? 25.934 0.739 -9.876 1.00 61.94 96 ALA A C 1
ATOM 722 O O . ALA A 1 96 ? 26.243 1.899 -9.588 1.00 61.94 96 ALA A O 1
ATOM 723 N N . LEU A 1 97 ? 25.320 -0.064 -9.000 1.00 62.06 97 LEU A N 1
ATOM 724 C CA . LEU A 1 97 ? 25.067 0.323 -7.617 1.00 62.06 97 LEU A CA 1
ATOM 725 C C . LEU A 1 97 ? 26.376 0.443 -6.834 1.00 62.06 97 LEU A C 1
ATOM 727 O 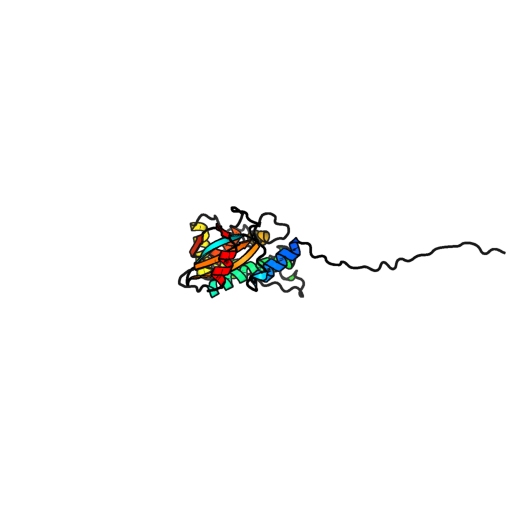O . LEU A 1 97 ? 27.247 -0.425 -6.906 1.00 62.06 97 LEU A O 1
ATOM 731 N N . ASP A 1 98 ? 26.471 1.483 -6.009 1.00 64.31 98 ASP A N 1
ATOM 732 C CA . ASP A 1 98 ? 27.487 1.541 -4.963 1.00 64.31 98 ASP A CA 1
ATOM 733 C C . ASP A 1 98 ? 27.365 0.274 -4.083 1.00 64.31 98 ASP A C 1
ATOM 735 O O . ASP A 1 98 ? 26.293 0.042 -3.515 1.00 64.31 98 ASP A O 1
ATOM 739 N N . PRO A 1 99 ? 28.417 -0.564 -3.971 1.00 64.06 99 PRO A N 1
ATOM 74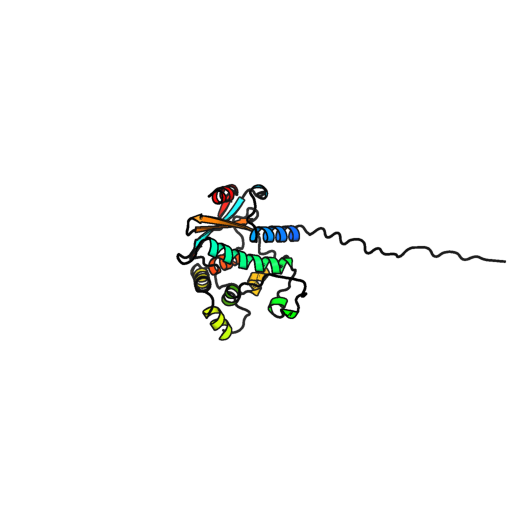0 C CA . PRO A 1 99 ? 28.360 -1.828 -3.236 1.00 64.06 99 PRO A CA 1
ATOM 741 C C . PRO A 1 99 ? 28.061 -1.655 -1.740 1.00 64.06 99 PRO A C 1
ATOM 743 O O . PRO A 1 99 ? 27.619 -2.612 -1.102 1.00 64.06 99 PRO A O 1
ATOM 746 N N . ASP A 1 100 ? 28.269 -0.458 -1.182 1.00 65.12 100 ASP A N 1
ATOM 747 C CA . ASP A 1 100 ? 27.921 -0.142 0.205 1.00 65.12 100 ASP A CA 1
ATOM 748 C C . ASP A 1 100 ? 26.444 0.284 0.359 1.00 65.12 100 ASP A C 1
ATOM 750 O O . ASP A 1 100 ? 25.922 0.383 1.476 1.00 65.12 100 ASP A O 1
ATOM 754 N N . ARG A 1 101 ? 25.720 0.487 -0.749 1.00 65.44 101 ARG A N 1
ATOM 755 C CA . ARG A 1 101 ? 24.327 0.945 -0.771 1.00 65.44 101 ARG A CA 1
ATOM 756 C C . ARG A 1 101 ? 23.370 -0.243 -0.855 1.00 65.44 101 ARG A C 1
ATOM 758 O O . ARG A 1 101 ? 23.165 -0.854 -1.897 1.00 65.44 101 ARG A O 1
ATOM 765 N N . THR A 1 102 ? 22.758 -0.580 0.280 1.00 68.75 102 THR A N 1
ATOM 766 C CA . THR A 1 102 ? 21.823 -1.713 0.379 1.00 68.75 102 THR A CA 1
ATOM 767 C C . THR A 1 102 ? 20.378 -1.247 0.208 1.00 68.75 102 THR A C 1
ATOM 769 O O . THR A 1 102 ? 19.808 -0.650 1.118 1.00 68.75 102 THR A O 1
ATOM 772 N N . VAL A 1 103 ? 19.771 -1.567 -0.934 1.00 79.75 103 VAL A N 1
ATOM 773 C CA . VAL A 1 103 ? 18.339 -1.358 -1.212 1.00 79.75 103 VAL A CA 1
ATOM 774 C C . VAL A 1 103 ? 17.621 -2.703 -1.161 1.00 79.75 103 VAL A C 1
ATOM 776 O O . VAL A 1 103 ? 18.166 -3.724 -1.590 1.00 79.75 103 VAL A O 1
ATOM 779 N N . ARG A 1 104 ? 16.405 -2.745 -0.602 1.00 85.56 104 ARG A N 1
ATOM 780 C CA . ARG A 1 104 ? 15.612 -3.981 -0.627 1.00 85.56 104 ARG A CA 1
ATOM 781 C C . ARG A 1 104 ? 15.221 -4.293 -2.072 1.00 85.56 104 ARG A C 1
ATOM 783 O O . ARG A 1 104 ? 14.633 -3.428 -2.717 1.00 85.56 104 ARG A O 1
ATOM 790 N N . PRO A 1 105 ? 15.489 -5.511 -2.573 1.00 86.62 105 PRO A N 1
ATOM 791 C CA . PRO A 1 105 ? 15.107 -5.863 -3.930 1.00 86.62 105 PRO A CA 1
ATOM 792 C C . PRO A 1 105 ? 13.586 -5.872 -4.057 1.00 86.62 105 PRO A C 1
ATOM 794 O O . PRO A 1 105 ? 12.870 -6.246 -3.117 1.00 86.62 105 PRO A O 1
ATOM 797 N N . MET A 1 106 ? 13.094 -5.515 -5.241 1.00 91.31 106 MET A N 1
ATOM 798 C CA . MET A 1 106 ? 11.683 -5.666 -5.550 1.00 91.31 106 MET A CA 1
ATOM 799 C C . MET A 1 106 ? 11.293 -7.152 -5.457 1.00 91.31 106 MET A C 1
ATOM 801 O O . MET A 1 106 ? 12.071 -8.036 -5.834 1.00 91.31 106 MET A O 1
ATOM 805 N N . PRO A 1 107 ? 10.103 -7.495 -4.931 1.00 95.00 107 PRO A N 1
ATOM 806 C CA . PRO A 1 107 ? 9.686 -8.884 -4.919 1.00 95.00 107 PRO A CA 1
ATOM 807 C C . PRO A 1 107 ? 9.573 -9.424 -6.350 1.00 95.00 107 PRO A C 1
ATOM 809 O O . PRO A 1 107 ? 8.809 -8.891 -7.150 1.00 95.00 107 PRO A O 1
ATOM 812 N N . GLN A 1 108 ? 10.254 -10.536 -6.643 1.00 93.00 108 GLN A N 1
ATOM 813 C CA . GLN A 1 108 ? 10.285 -11.152 -7.984 1.00 93.00 108 GLN A CA 1
ATOM 814 C C . GLN A 1 108 ? 8.891 -11.389 -8.585 1.00 93.00 108 GLN A C 1
ATOM 816 O O . GLN A 1 108 ? 8.687 -11.288 -9.790 1.00 93.00 108 GLN A O 1
ATOM 821 N N . TRP A 1 109 ? 7.894 -11.694 -7.748 1.00 95.06 109 TRP A N 1
ATOM 822 C CA . TRP A 1 109 ? 6.514 -11.861 -8.209 1.00 95.06 109 TRP A CA 1
ATOM 823 C C . TRP A 1 109 ? 5.878 -10.554 -8.693 1.00 95.06 109 TRP A C 1
ATOM 825 O O . TRP A 1 109 ? 5.032 -10.581 -9.584 1.00 95.06 109 TRP A O 1
ATOM 835 N N . PHE A 1 110 ? 6.257 -9.422 -8.101 1.00 95.56 110 PHE A N 1
ATOM 836 C CA . PHE A 1 110 ? 5.767 -8.107 -8.488 1.00 95.56 110 PHE A CA 1
ATOM 837 C C . PHE A 1 110 ? 6.454 -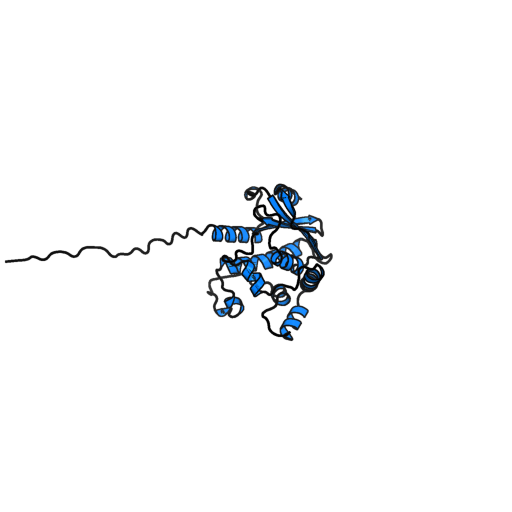7.636 -9.769 1.00 95.56 110 PHE A C 1
ATOM 839 O O . PHE A 1 110 ? 5.774 -7.119 -10.654 1.00 95.56 110 PHE A O 1
ATOM 846 N N . GLU A 1 111 ? 7.760 -7.893 -9.904 1.00 92.12 111 GLU A N 1
ATOM 847 C CA . GLU A 1 111 ? 8.511 -7.681 -11.148 1.00 92.12 111 GLU A CA 1
ATOM 848 C C . GLU A 1 111 ? 7.901 -8.491 -12.294 1.00 92.12 111 GLU A C 1
ATOM 850 O O . GLU A 1 111 ? 7.557 -7.928 -13.329 1.00 92.12 111 GLU A O 1
ATOM 855 N N . ALA A 1 112 ? 7.660 -9.790 -12.088 1.00 92.12 112 ALA A N 1
ATOM 856 C CA . ALA A 1 112 ? 7.071 -10.661 -13.101 1.00 92.12 112 ALA A CA 1
ATOM 857 C C . ALA A 1 112 ? 5.703 -10.151 -13.583 1.00 92.12 112 ALA A C 1
ATOM 859 O O . ALA A 1 112 ? 5.443 -10.085 -14.785 1.00 92.12 112 ALA A O 1
ATOM 860 N N . ILE A 1 113 ? 4.826 -9.756 -12.656 1.00 93.38 113 ILE A N 1
ATOM 861 C CA . ILE A 1 113 ? 3.474 -9.281 -12.978 1.00 93.38 113 ILE A CA 1
ATOM 862 C C . ILE A 1 113 ? 3.473 -7.873 -13.589 1.00 93.38 113 ILE A C 1
ATOM 864 O O . ILE A 1 113 ? 2.654 -7.598 -14.468 1.00 93.38 113 ILE A O 1
ATOM 868 N N . SER A 1 114 ? 4.396 -7.004 -13.178 1.00 90.19 114 SER A N 1
ATOM 869 C CA . SER A 1 114 ? 4.517 -5.638 -13.706 1.00 90.19 114 SER A CA 1
ATOM 870 C C . SER A 1 114 ? 5.283 -5.597 -15.038 1.00 90.19 114 SER A C 1
ATOM 872 O O . SER A 1 114 ? 4.993 -4.757 -15.887 1.00 90.19 114 SER A O 1
ATOM 874 N N . GLY A 1 115 ? 6.177 -6.559 -15.283 1.00 79.44 115 GLY A N 1
ATOM 875 C CA . GLY A 1 115 ? 6.987 -6.708 -16.492 1.00 79.44 115 GLY A CA 1
ATOM 876 C C . GLY A 1 115 ? 7.951 -5.546 -16.770 1.00 79.44 115 GLY A C 1
ATOM 877 O O . GLY A 1 115 ? 7.841 -4.455 -16.203 1.00 79.44 115 GLY A O 1
ATOM 878 N N . GLU A 1 116 ? 8.853 -5.769 -17.726 1.00 65.12 116 GLU A N 1
ATOM 879 C CA . GLU A 1 116 ? 9.758 -4.755 -18.274 1.00 65.12 116 GLU A CA 1
ATOM 880 C C . GLU A 1 116 ? 9.396 -4.418 -19.726 1.00 65.12 116 GLU A C 1
ATOM 882 O O . GLU A 1 116 ? 9.159 -5.305 -20.543 1.00 65.12 116 GLU A O 1
ATOM 887 N N . GLY A 1 117 ? 9.382 -3.122 -20.055 1.00 46.94 117 GLY A N 1
ATOM 888 C CA . GLY A 1 117 ? 9.539 -2.642 -21.432 1.00 46.94 117 GLY A CA 1
ATOM 889 C C . GLY A 1 117 ? 8.433 -2.947 -22.457 1.00 46.94 117 GLY A C 1
ATOM 890 O O . GLY A 1 117 ? 7.497 -3.708 -22.258 1.00 46.94 117 GLY A O 1
ATOM 891 N N . SER A 1 118 ? 8.528 -2.261 -23.597 1.00 39.97 118 SER A N 1
ATOM 892 C CA . SER A 1 118 ? 7.542 -2.234 -24.696 1.00 39.97 118 SER A CA 1
ATOM 893 C C . SER A 1 118 ? 7.755 -3.345 -25.742 1.00 39.97 118 SER A C 1
ATOM 895 O O . SER A 1 118 ? 7.313 -3.205 -26.885 1.00 39.97 118 SER A O 1
ATOM 897 N N . ALA A 1 119 ? 8.495 -4.402 -25.403 1.00 46.44 119 ALA A N 1
ATOM 898 C CA . ALA A 1 119 ? 8.806 -5.481 -26.334 1.00 46.44 119 ALA A CA 1
ATOM 899 C C . ALA A 1 119 ? 7.556 -6.344 -26.602 1.00 46.44 119 ALA A C 1
ATOM 901 O O . ALA A 1 119 ? 6.703 -6.482 -25.720 1.00 46.44 119 ALA A O 1
ATOM 902 N N . PRO A 1 120 ? 7.400 -6.920 -27.812 1.00 48.69 120 PRO A N 1
ATOM 903 C CA . PRO A 1 120 ? 6.350 -7.909 -28.039 1.00 48.69 120 PRO A CA 1
ATOM 904 C C . PRO A 1 120 ? 6.521 -9.042 -27.029 1.00 48.69 120 PRO A C 1
ATOM 906 O O . PRO A 1 120 ? 7.659 -9.340 -26.681 1.00 48.69 120 PRO A O 1
ATOM 909 N N . ALA A 1 121 ? 5.403 -9.634 -26.592 1.00 57.50 121 ALA A N 1
ATOM 910 C CA . ALA A 1 121 ? 5.339 -10.752 -25.651 1.00 57.50 121 ALA A CA 1
ATOM 911 C C . ALA A 1 121 ? 6.561 -11.676 -25.781 1.00 57.50 121 ALA A C 1
ATOM 913 O O . ALA A 1 121 ? 6.654 -12.500 -26.694 1.00 57.50 121 ALA A O 1
ATOM 914 N N . ASP A 1 122 ? 7.537 -11.451 -24.906 1.00 67.00 122 ASP A N 1
ATOM 915 C CA . ASP A 1 122 ? 8.686 -12.317 -24.764 1.00 67.00 122 ASP A CA 1
ATOM 916 C C . ASP A 1 122 ? 8.169 -13.574 -24.068 1.00 67.00 122 ASP A C 1
ATOM 918 O O . ASP A 1 122 ? 7.572 -13.497 -22.993 1.00 67.00 122 ASP A O 1
ATOM 922 N N . ALA A 1 123 ? 8.385 -14.736 -24.682 1.00 72.75 123 ALA A N 1
ATOM 923 C CA . ALA A 1 123 ? 8.016 -16.015 -24.092 1.00 72.75 123 ALA A CA 1
ATOM 924 C C . ALA A 1 123 ? 8.600 -16.195 -22.676 1.00 72.75 123 ALA A C 1
ATOM 926 O O . ALA A 1 123 ? 7.991 -16.878 -21.856 1.00 72.75 123 ALA A O 1
ATOM 927 N N . ALA A 1 124 ? 9.745 -15.576 -22.367 1.00 75.12 124 ALA A N 1
ATOM 928 C CA . ALA A 1 124 ? 10.324 -15.553 -21.030 1.00 75.12 124 ALA A CA 1
ATOM 929 C C . ALA A 1 124 ? 9.534 -14.658 -20.059 1.00 75.12 124 ALA A C 1
ATOM 931 O O . ALA A 1 124 ? 9.298 -15.073 -18.926 1.00 75.12 124 ALA A O 1
ATOM 932 N N . ALA A 1 125 ? 9.062 -13.485 -20.492 1.00 77.25 125 ALA A N 1
ATOM 933 C CA . ALA A 1 125 ? 8.216 -12.612 -19.675 1.00 77.25 125 ALA A CA 1
ATOM 934 C C . ALA A 1 125 ? 6.848 -13.254 -19.385 1.00 77.25 125 ALA A C 1
ATOM 936 O O . ALA A 1 125 ? 6.354 -13.189 -18.258 1.00 77.25 125 ALA A O 1
ATOM 937 N N . ASP A 1 126 ? 6.256 -13.927 -20.373 1.00 82.00 126 ASP A N 1
ATOM 938 C CA . ASP A 1 126 ? 5.013 -14.676 -20.176 1.00 82.00 126 ASP A CA 1
ATOM 939 C C . ASP A 1 126 ? 5.229 -15.887 -19.262 1.00 82.00 126 ASP A C 1
ATOM 941 O O . ASP A 1 126 ? 4.437 -16.104 -18.348 1.00 82.00 126 ASP A O 1
ATOM 945 N N . ALA A 1 127 ? 6.342 -16.612 -19.411 1.00 84.88 127 ALA A N 1
ATOM 946 C CA . ALA A 1 127 ? 6.702 -17.692 -18.495 1.00 84.88 127 ALA A CA 1
ATOM 947 C C . ALA A 1 127 ? 6.934 -17.194 -17.056 1.00 84.88 127 ALA A C 1
ATOM 949 O O . ALA A 1 127 ? 6.528 -17.865 -16.106 1.00 84.88 127 ALA A O 1
ATOM 950 N N . ALA A 1 128 ? 7.547 -16.019 -16.876 1.00 87.19 128 ALA A N 1
ATOM 951 C CA . ALA A 1 128 ? 7.751 -15.407 -15.564 1.00 87.19 128 ALA A CA 1
ATOM 952 C C . ALA A 1 128 ? 6.418 -15.010 -14.913 1.00 87.19 128 ALA A C 1
ATOM 954 O O . ALA A 1 128 ? 6.176 -15.350 -13.753 1.00 87.19 128 ALA A O 1
ATOM 955 N N . ARG A 1 129 ? 5.514 -14.364 -15.666 1.00 88.25 129 ARG A N 1
ATOM 956 C CA . ARG A 1 129 ? 4.134 -14.099 -15.218 1.00 88.25 129 ARG A CA 1
ATOM 957 C C . ARG A 1 129 ? 3.412 -15.385 -14.869 1.00 88.25 129 ARG A C 1
ATOM 959 O O . ARG A 1 129 ? 2.694 -15.431 -13.872 1.00 88.25 129 ARG A O 1
ATOM 966 N N . ASP A 1 130 ? 3.614 -16.427 -15.670 1.00 89.31 130 ASP A N 1
ATOM 967 C CA . ASP A 1 130 ? 2.941 -17.691 -15.454 1.00 89.31 130 ASP A CA 1
ATOM 968 C C . ASP A 1 130 ? 3.412 -18.404 -14.186 1.00 89.31 130 ASP A C 1
ATOM 970 O O . ASP A 1 130 ? 2.597 -19.017 -13.491 1.00 89.31 130 ASP A O 1
ATOM 974 N N . ALA A 1 131 ? 4.700 -18.266 -13.870 1.00 91.38 131 ALA A N 1
ATOM 975 C CA . ALA A 1 131 ? 5.336 -18.782 -12.666 1.00 91.38 131 ALA A CA 1
ATOM 976 C C . ALA A 1 131 ? 5.090 -17.923 -11.412 1.00 91.38 131 ALA A C 1
ATOM 978 O O . ALA A 1 131 ? 5.362 -18.386 -10.301 1.00 91.38 131 ALA A O 1
ATOM 979 N N . ALA A 1 132 ? 4.583 -16.692 -11.556 1.00 95.00 132 ALA A N 1
ATOM 980 C CA . ALA A 1 132 ? 4.266 -15.840 -10.418 1.00 95.00 132 ALA A CA 1
ATOM 981 C C . ALA A 1 132 ? 3.181 -16.488 -9.528 1.00 95.00 132 ALA A C 1
ATOM 983 O O . ALA A 1 132 ? 2.285 -17.176 -10.029 1.00 95.00 132 ALA A O 1
ATOM 984 N N . PRO A 1 133 ? 3.212 -16.262 -8.201 1.00 96.94 133 PRO A N 1
ATOM 985 C CA . PRO A 1 133 ? 2.196 -16.759 -7.287 1.00 96.94 133 PRO A CA 1
ATOM 986 C C . PRO A 1 133 ? 0.773 -16.403 -7.726 1.00 96.94 133 PRO A C 1
ATOM 988 O O . PRO A 1 133 ? 0.496 -15.289 -8.178 1.00 96.94 133 PRO A O 1
ATOM 991 N N . GLU A 1 134 ? -0.153 -17.335 -7.504 1.00 96.38 134 GLU A N 1
ATOM 992 C CA . GLU A 1 134 ? -1.554 -17.206 -7.916 1.00 96.38 134 GLU A CA 1
ATOM 993 C C . GLU A 1 134 ? -2.211 -15.915 -7.400 1.00 96.38 134 GLU A C 1
ATOM 995 O O . GLU A 1 134 ? -2.949 -15.269 -8.140 1.00 96.38 134 GLU A O 1
ATOM 1000 N N . PHE A 1 135 ? -1.909 -15.489 -6.164 1.00 96.75 135 PHE A N 1
ATOM 1001 C CA . PHE A 1 135 ? -2.473 -14.255 -5.604 1.00 96.75 135 PHE A CA 1
ATOM 1002 C C . PHE A 1 135 ? -2.131 -13.020 -6.451 1.00 96.75 135 PHE A C 1
ATOM 1004 O O . PHE A 1 135 ? -2.984 -12.150 -6.615 1.00 96.75 135 PHE A O 1
ATOM 1011 N N . ALA A 1 136 ? -0.916 -12.961 -7.005 1.00 96.69 136 ALA A N 1
ATOM 1012 C CA . ALA A 1 136 ? -0.433 -11.820 -7.769 1.00 96.69 136 ALA A CA 1
ATOM 1013 C C . ALA A 1 136 ? -1.013 -11.826 -9.182 1.00 96.69 136 ALA A C 1
ATOM 1015 O O . ALA A 1 136 ? -1.517 -10.803 -9.647 1.00 96.69 136 ALA A O 1
ATOM 1016 N N . ARG A 1 137 ? -1.035 -13.006 -9.817 1.00 95.62 137 ARG A N 1
ATOM 1017 C CA . ARG A 1 137 ? -1.679 -13.224 -11.118 1.00 95.62 137 ARG A CA 1
ATOM 1018 C C . ARG A 1 137 ? -3.164 -12.858 -11.088 1.00 95.62 137 ARG A C 1
ATOM 1020 O O . ARG A 1 137 ? -3.607 -12.004 -11.850 1.00 95.62 137 ARG A O 1
ATOM 1027 N N . LEU A 1 138 ? -3.922 -13.452 -10.162 1.00 96.50 138 LEU A N 1
ATOM 1028 C CA . LEU A 1 138 ? -5.351 -13.167 -10.013 1.00 96.50 138 LEU A CA 1
ATOM 1029 C C . LEU A 1 138 ? -5.597 -11.715 -9.596 1.00 96.50 138 LEU A C 1
ATOM 1031 O O . LEU A 1 138 ? -6.597 -11.122 -9.989 1.00 96.50 138 LEU A O 1
ATOM 1035 N N . GLY A 1 139 ? -4.700 -11.134 -8.799 1.00 96.88 139 GLY A N 1
ATOM 1036 C CA . GLY A 1 139 ? -4.716 -9.716 -8.460 1.00 96.88 139 GLY A CA 1
ATOM 1037 C C . GLY A 1 139 ? -4.669 -8.825 -9.699 1.00 96.88 139 GLY A C 1
ATOM 1038 O O . GLY A 1 139 ? -5.550 -7.988 -9.889 1.00 96.88 139 GLY A O 1
ATOM 1039 N N . ALA A 1 140 ? -3.693 -9.050 -10.578 1.00 95.12 140 ALA A N 1
ATOM 1040 C CA . ALA A 1 140 ? -3.558 -8.313 -11.831 1.00 95.12 140 ALA A CA 1
ATOM 1041 C C . ALA A 1 140 ? -4.793 -8.450 -12.738 1.00 95.12 140 ALA A C 1
ATOM 1043 O O . ALA A 1 140 ? -5.292 -7.453 -13.259 1.00 95.12 140 ALA A O 1
ATOM 1044 N N . GLU A 1 141 ? -5.339 -9.662 -12.873 1.00 94.94 141 GLU A N 1
ATOM 1045 C CA . GLU A 1 141 ? -6.580 -9.899 -13.624 1.00 94.94 141 GLU A CA 1
ATOM 1046 C C . GLU A 1 141 ? -7.761 -9.111 -13.036 1.00 94.94 141 GLU A C 1
ATOM 1048 O O . GLU A 1 141 ? -8.531 -8.488 -13.771 1.00 94.94 141 GLU A O 1
ATOM 1053 N N . ARG A 1 142 ? -7.892 -9.090 -11.703 1.00 96.94 142 ARG A N 1
ATOM 1054 C CA . ARG A 1 142 ? -8.957 -8.360 -11.000 1.00 96.94 142 ARG A CA 1
ATOM 1055 C C . ARG A 1 142 ? -8.815 -6.851 -11.117 1.00 96.94 142 ARG A C 1
ATOM 1057 O O . ARG A 1 142 ? -9.830 -6.183 -11.280 1.00 96.94 142 ARG A O 1
ATOM 1064 N N . PHE A 1 143 ? -7.593 -6.322 -11.084 1.00 96.25 143 PHE A N 1
ATOM 1065 C CA . PHE A 1 143 ? -7.331 -4.904 -11.327 1.00 96.25 143 PHE A CA 1
ATOM 1066 C C . PHE A 1 143 ? -7.897 -4.471 -12.687 1.00 96.25 143 PHE A C 1
ATOM 1068 O O . PHE A 1 143 ? -8.668 -3.512 -12.771 1.00 96.25 143 PHE A O 1
ATOM 1075 N N . THR A 1 144 ? -7.594 -5.231 -13.744 1.00 93.94 144 THR A N 1
ATOM 1076 C CA . THR A 1 144 ? -8.112 -4.953 -15.088 1.00 93.94 144 THR A CA 1
ATOM 1077 C C . THR A 1 144 ? -9.620 -5.171 -15.180 1.00 93.94 144 THR A C 1
ATOM 1079 O O . THR A 1 144 ? -10.324 -4.328 -15.736 1.00 93.94 144 THR A O 1
ATOM 1082 N N . ALA A 1 145 ? -10.147 -6.250 -14.594 1.00 95.44 145 ALA A N 1
ATOM 1083 C CA . ALA A 1 145 ? -11.585 -6.524 -14.580 1.00 95.44 145 ALA A CA 1
ATOM 1084 C C . ALA A 1 145 ? -12.396 -5.449 -13.830 1.00 95.44 145 ALA A C 1
ATOM 1086 O O . ALA A 1 145 ? -13.549 -5.198 -14.179 1.00 95.44 145 ALA A O 1
ATOM 1087 N N . ALA A 1 146 ? -11.795 -4.790 -12.835 1.00 94.81 146 ALA A N 1
ATOM 1088 C CA . ALA A 1 146 ? -12.384 -3.672 -12.103 1.00 94.81 146 ALA A CA 1
ATOM 1089 C C . ALA A 1 146 ? -12.358 -2.339 -12.880 1.00 94.81 146 ALA A C 1
ATOM 1091 O O . ALA A 1 146 ? -12.912 -1.349 -12.408 1.00 94.81 146 ALA A O 1
ATOM 1092 N N . GLY A 1 147 ? -11.768 -2.302 -14.081 1.00 92.31 147 GLY A N 1
ATOM 1093 C CA . GLY A 1 147 ? -11.779 -1.125 -14.952 1.00 92.31 147 GLY A CA 1
ATOM 1094 C C . GLY A 1 147 ? -10.689 -0.094 -14.653 1.00 92.31 147 GLY A C 1
ATOM 1095 O O . GLY A 1 147 ? -10.721 0.989 -15.229 1.00 92.31 147 GLY A O 1
ATOM 1096 N N . HIS A 1 148 ? -9.700 -0.432 -13.821 1.00 89.00 148 HIS A N 1
ATOM 1097 C CA . HIS A 1 148 ? -8.553 0.434 -13.505 1.00 89.00 148 HIS A CA 1
ATOM 1098 C C . HIS A 1 148 ? -7.521 0.539 -14.647 1.00 89.00 148 HIS A C 1
ATOM 1100 O O . HIS A 1 148 ? -6.528 1.259 -14.557 1.00 89.00 148 HIS A O 1
ATOM 1106 N N . GLY A 1 149 ? -7.775 -0.162 -15.756 1.00 83.56 149 GLY A N 1
ATOM 1107 C CA . GLY A 1 149 ? -6.951 -0.158 -16.958 1.00 83.56 149 GLY A CA 1
ATOM 1108 C C . GLY A 1 149 ? -6.064 -1.394 -17.076 1.00 83.56 149 GLY A C 1
ATOM 1109 O O . GLY A 1 149 ? -6.333 -2.457 -16.509 1.00 83.56 149 GLY A O 1
ATOM 1110 N N . VAL A 1 150 ? -5.014 -1.262 -17.880 1.00 74.56 150 VAL A N 1
ATOM 1111 C CA . VAL A 1 150 ? -3.968 -2.283 -17.984 1.00 74.56 150 VAL A CA 1
ATOM 1112 C C . VAL A 1 150 ? -3.002 -2.132 -16.811 1.00 74.56 150 VAL A C 1
ATOM 1114 O O . VAL A 1 150 ? -2.833 -1.024 -16.297 1.00 74.56 150 VAL A O 1
ATOM 1117 N N . GLY A 1 151 ? -2.396 -3.241 -16.381 1.00 77.25 151 GLY A N 1
ATOM 1118 C CA . GLY A 1 151 ? -1.405 -3.241 -15.304 1.00 77.25 151 GLY A CA 1
ATOM 1119 C C . GLY A 1 151 ? -0.282 -2.222 -15.515 1.00 77.25 151 GLY A C 1
ATOM 1120 O O . GLY A 1 151 ? -0.092 -1.684 -16.611 1.00 77.25 151 GLY A O 1
ATOM 1121 N N . ARG A 1 152 ? 0.467 -1.923 -14.453 1.00 78.69 152 ARG A N 1
ATOM 1122 C CA . ARG A 1 152 ? 1.552 -0.941 -14.525 1.00 78.69 152 ARG A CA 1
ATOM 1123 C C . ARG A 1 152 ? 2.874 -1.623 -14.846 1.00 78.69 152 ARG A C 1
ATOM 1125 O O . ARG A 1 152 ? 3.217 -2.614 -14.216 1.00 78.69 152 ARG A O 1
ATOM 1132 N N . ARG A 1 153 ? 3.615 -1.055 -15.801 1.00 87.44 153 ARG A N 1
ATOM 1133 C CA . ARG A 1 153 ? 5.016 -1.427 -16.048 1.00 87.44 153 ARG A CA 1
ATOM 1134 C C . ARG A 1 153 ? 5.854 -1.104 -14.822 1.00 87.44 153 ARG A C 1
ATOM 1136 O O . ARG A 1 153 ? 5.614 -0.058 -14.227 1.00 87.44 153 ARG A O 1
ATOM 1143 N N . LEU A 1 154 ? 6.833 -1.949 -14.492 1.00 89.06 154 LEU A N 1
ATOM 1144 C CA . LEU A 1 154 ? 7.632 -1.773 -13.276 1.00 89.06 154 LEU A CA 1
ATOM 1145 C C . LEU A 1 154 ? 8.302 -0.392 -13.228 1.00 89.06 154 LEU A C 1
ATOM 1147 O O . LEU A 1 154 ? 8.075 0.347 -12.277 1.00 89.06 154 LEU A O 1
ATOM 1151 N N . ALA A 1 155 ? 9.011 -0.003 -14.293 1.00 86.12 155 ALA A N 1
ATOM 1152 C CA . ALA A 1 155 ? 9.659 1.308 -14.394 1.00 86.12 155 ALA A CA 1
ATOM 1153 C C . ALA A 1 155 ? 8.668 2.474 -14.203 1.00 86.12 155 ALA A C 1
ATOM 1155 O O . ALA A 1 155 ? 8.866 3.329 -13.351 1.00 86.12 155 ALA A O 1
ATOM 1156 N N . GLY A 1 156 ? 7.536 2.462 -14.918 1.00 86.25 156 GLY A N 1
ATOM 1157 C CA . GLY A 1 156 ? 6.517 3.517 -14.793 1.00 86.25 156 GLY A CA 1
ATOM 1158 C C . GLY A 1 156 ? 5.699 3.465 -13.493 1.00 86.25 156 GLY A C 1
ATOM 1159 O O . GLY A 1 156 ? 4.953 4.399 -13.194 1.00 86.25 156 GLY A O 1
ATOM 1160 N N . TRP A 1 157 ? 5.773 2.362 -12.745 1.00 91.38 157 TRP A N 1
ATOM 1161 C CA . TRP A 1 157 ? 5.234 2.260 -11.392 1.00 91.38 157 TRP A CA 1
ATOM 1162 C C . TRP A 1 157 ? 6.227 2.845 -10.380 1.00 91.38 157 TRP A C 1
ATOM 1164 O O . TRP A 1 157 ? 5.810 3.641 -9.546 1.00 91.38 157 TRP A O 1
ATOM 1174 N N . LEU A 1 158 ? 7.520 2.519 -10.498 1.00 90.12 158 LEU A N 1
ATOM 1175 C CA . LEU A 1 158 ? 8.598 3.055 -9.658 1.00 90.12 158 LEU A CA 1
ATOM 1176 C C . LEU A 1 158 ? 8.775 4.565 -9.824 1.00 90.12 158 LEU A C 1
ATOM 1178 O O . LEU A 1 158 ? 8.923 5.257 -8.826 1.00 90.12 158 LEU A O 1
ATOM 1182 N N . GLU A 1 159 ? 8.629 5.086 -11.044 1.00 87.19 159 GLU A N 1
ATOM 1183 C CA . GLU A 1 159 ? 8.653 6.528 -11.339 1.00 87.19 159 GLU A CA 1
ATOM 1184 C C . GLU A 1 159 ? 7.659 7.324 -10.473 1.00 87.19 159 GLU A C 1
ATOM 1186 O O . GLU A 1 159 ? 7.869 8.499 -10.204 1.00 87.19 159 GLU A O 1
ATOM 1191 N N . ARG A 1 160 ? 6.571 6.701 -9.988 1.00 89.88 160 ARG A N 1
ATOM 1192 C CA . ARG A 1 160 ? 5.599 7.365 -9.098 1.00 89.88 160 ARG A CA 1
ATOM 1193 C C . ARG A 1 160 ? 6.153 7.673 -7.716 1.00 89.88 160 ARG A C 1
ATOM 1195 O O . ARG A 1 160 ? 5.566 8.486 -7.012 1.00 89.88 160 ARG A O 1
ATOM 1202 N N . PHE A 1 161 ? 7.220 7.000 -7.317 1.00 88.75 161 PHE A N 1
ATOM 1203 C CA . PHE A 1 161 ? 7.867 7.199 -6.032 1.00 88.75 161 PHE A CA 1
ATOM 1204 C C . PHE A 1 161 ? 9.066 8.132 -6.138 1.00 88.75 161 PHE A C 1
ATOM 1206 O O . PHE A 1 161 ? 9.622 8.444 -5.096 1.00 88.75 161 PHE A O 1
ATOM 1213 N N . ASP A 1 162 ? 9.458 8.563 -7.338 1.00 82.94 162 ASP A N 1
ATOM 1214 C CA . ASP A 1 162 ? 10.557 9.508 -7.540 1.00 82.94 162 ASP A CA 1
ATOM 1215 C C . ASP A 1 162 ? 10.246 10.871 -6.889 1.00 82.94 162 ASP A C 1
ATOM 1217 O O . ASP A 1 162 ? 9.090 11.303 -6.875 1.00 82.94 162 ASP A O 1
ATOM 1221 N N . TRP A 1 163 ? 11.267 11.529 -6.339 1.00 74.12 163 TRP A N 1
ATOM 1222 C CA . TRP A 1 163 ? 11.158 12.803 -5.617 1.00 74.12 163 TRP A CA 1
ATOM 1223 C C . TRP A 1 163 ? 10.704 13.939 -6.543 1.00 74.12 163 TRP A C 1
ATOM 1225 O O . TRP A 1 163 ? 9.866 14.751 -6.165 1.00 74.12 163 TRP A O 1
ATOM 1235 N N . ASP A 1 164 ? 11.143 13.914 -7.803 1.00 74.69 164 ASP A N 1
ATOM 1236 C CA . ASP A 1 164 ? 10.722 14.863 -8.841 1.00 74.69 164 ASP A CA 1
ATOM 1237 C C . ASP A 1 164 ? 9.290 14.603 -9.364 1.00 74.69 164 ASP A C 1
ATOM 1239 O O . ASP A 1 164 ? 8.734 15.374 -10.165 1.00 74.69 164 ASP A O 1
ATOM 1243 N N . ASN A 1 165 ? 8.652 13.502 -8.948 1.00 79.88 165 ASN A N 1
ATOM 1244 C CA . ASN A 1 165 ? 7.347 13.116 -9.463 1.00 79.88 165 ASN A CA 1
ATOM 1245 C C . ASN A 1 165 ? 6.195 13.829 -8.745 1.00 79.88 165 ASN A C 1
ATOM 1247 O O . ASN A 1 165 ? 5.680 13.395 -7.719 1.00 79.88 165 ASN A O 1
ATOM 1251 N N . THR A 1 166 ? 5.663 14.862 -9.391 1.00 78.56 166 THR A N 1
ATOM 1252 C CA . THR A 1 166 ? 4.507 15.621 -8.879 1.00 78.56 166 THR A CA 1
ATOM 1253 C C . THR A 1 166 ? 3.145 14.926 -9.044 1.00 78.56 166 THR A C 1
ATOM 1255 O O . THR A 1 166 ? 2.117 15.489 -8.666 1.00 78.56 166 THR A O 1
ATOM 1258 N N . PHE A 1 167 ? 3.080 13.715 -9.617 1.00 82.94 167 PHE A N 1
ATOM 1259 C CA . PHE A 1 167 ? 1.805 13.020 -9.840 1.00 82.94 167 PHE A CA 1
ATOM 1260 C C . PHE A 1 167 ? 1.341 12.185 -8.646 1.00 82.94 167 PHE A C 1
ATOM 1262 O O . PHE A 1 167 ? 0.144 11.905 -8.555 1.00 82.94 167 PHE A O 1
ATOM 1269 N N . ARG A 1 168 ? 2.247 11.746 -7.764 1.00 89.44 168 ARG A N 1
ATOM 1270 C CA . ARG A 1 168 ? 1.875 11.014 -6.548 1.00 89.44 168 ARG A CA 1
ATOM 1271 C C . ARG A 1 168 ? 1.612 12.013 -5.427 1.00 89.44 168 ARG A C 1
ATOM 1273 O O . ARG A 1 168 ? 2.520 12.421 -4.720 1.00 89.44 168 ARG A O 1
ATOM 1280 N N . THR A 1 169 ? 0.349 12.385 -5.248 1.00 90.25 169 THR A N 1
ATOM 1281 C CA . THR A 1 169 ? -0.068 13.364 -4.226 1.00 90.25 169 THR A CA 1
ATOM 1282 C C . THR A 1 169 ? -0.485 12.721 -2.898 1.00 90.25 169 THR A C 1
ATOM 1284 O O . THR A 1 169 ? -1.140 13.353 -2.071 1.00 90.25 169 THR A O 1
ATOM 1287 N N . TRP A 1 170 ? -0.118 11.454 -2.679 1.00 93.81 170 TRP A N 1
ATOM 1288 C CA . TRP A 1 170 ? -0.418 10.719 -1.455 1.00 93.81 170 TRP A CA 1
ATOM 1289 C C . TRP A 1 170 ? 0.833 10.089 -0.844 1.00 93.81 170 TRP A C 1
ATOM 1291 O O . TRP A 1 170 ? 1.715 9.598 -1.549 1.00 93.81 170 TRP A O 1
ATOM 1301 N N . GLU A 1 171 ? 0.849 10.020 0.482 1.00 94.06 171 GLU A N 1
ATOM 1302 C CA . GLU A 1 171 ? 1.868 9.317 1.261 1.00 94.06 171 GLU A CA 1
ATOM 1303 C C . GLU A 1 171 ? 1.270 8.113 1.976 1.00 94.06 171 GLU A C 1
ATOM 1305 O O . GLU A 1 171 ? 0.181 8.186 2.555 1.00 94.06 171 GLU A O 1
ATOM 1310 N N . TRP A 1 172 ? 2.013 7.016 2.019 1.00 96.62 172 TRP A N 1
ATOM 1311 C CA . TRP A 1 172 ? 1.692 5.878 2.859 1.00 96.62 172 TRP A CA 1
ATOM 1312 C C . TRP A 1 172 ? 1.543 6.291 4.327 1.00 96.62 172 TRP A C 1
ATOM 1314 O O . TRP A 1 172 ? 2.412 6.956 4.903 1.00 96.62 172 TRP A O 1
ATOM 1324 N N . TRP A 1 173 ? 0.448 5.848 4.949 1.00 96.69 173 TRP A N 1
ATOM 1325 C CA . TRP A 1 173 ? 0.219 6.005 6.380 1.00 96.69 173 TRP A CA 1
ATOM 1326 C C . TRP A 1 173 ? 0.323 4.667 7.107 1.00 96.69 173 TRP A C 1
ATOM 1328 O O . TRP A 1 173 ? 1.209 4.484 7.934 1.00 96.69 173 TRP A O 1
ATOM 1338 N N . ASP A 1 174 ? -0.569 3.720 6.810 1.00 97.31 174 ASP A N 1
ATOM 1339 C CA . ASP A 1 174 ? -0.616 2.425 7.493 1.00 97.31 174 ASP A CA 1
ATOM 1340 C C . ASP A 1 174 ? -1.491 1.413 6.734 1.00 97.31 174 ASP A C 1
ATOM 1342 O O . ASP A 1 174 ? -2.229 1.752 5.809 1.00 97.31 174 ASP A O 1
ATOM 1346 N N . VAL A 1 175 ? -1.476 0.162 7.188 1.00 97.62 175 VAL A N 1
ATOM 1347 C CA . VAL A 1 175 ? -2.500 -0.833 6.872 1.00 97.62 175 VAL A CA 1
ATOM 1348 C C . VAL A 1 175 ? -2.983 -1.511 8.149 1.00 97.62 175 VAL A C 1
ATOM 1350 O O . VAL A 1 175 ? -2.206 -2.140 8.872 1.00 97.62 175 VAL A O 1
ATOM 1353 N N . THR A 1 176 ? -4.283 -1.405 8.412 1.00 96.69 176 THR A N 1
ATOM 1354 C CA . THR A 1 176 ? -4.946 -1.956 9.602 1.00 96.69 176 THR A CA 1
ATOM 1355 C C . THR A 1 176 ? -5.856 -3.110 9.217 1.00 96.69 176 THR A C 1
ATOM 1357 O O . THR A 1 176 ? -6.320 -3.221 8.081 1.00 96.69 176 THR A O 1
ATOM 1360 N N . ARG A 1 177 ? -6.101 -4.018 10.159 1.00 94.62 177 ARG A N 1
ATOM 1361 C CA . ARG A 1 177 ? -7.076 -5.093 9.977 1.00 94.62 177 ARG A CA 1
ATOM 1362 C C . ARG A 1 177 ? -8.430 -4.598 10.472 1.00 94.62 177 ARG A C 1
ATOM 1364 O O . ARG A 1 177 ? -8.520 -4.197 11.621 1.00 94.62 177 ARG A O 1
ATOM 1371 N N . THR A 1 178 ? -9.459 -4.684 9.638 1.00 91.50 178 THR A N 1
ATOM 1372 C CA . THR A 1 178 ? -10.839 -4.350 10.029 1.00 91.50 178 THR A CA 1
ATOM 1373 C C . THR A 1 178 ? -11.602 -5.601 10.463 1.00 91.50 178 THR A C 1
ATOM 1375 O O . THR A 1 178 ? -12.398 -5.565 11.390 1.00 91.50 178 THR A O 1
ATOM 1378 N N . ASP A 1 179 ? -11.350 -6.732 9.800 1.00 88.88 179 ASP A N 1
ATOM 1379 C CA . ASP A 1 179 ? -11.863 -8.050 10.178 1.00 88.88 179 ASP A CA 1
ATOM 1380 C C . ASP A 1 179 ? -10.931 -9.161 9.637 1.00 88.88 179 ASP A C 1
ATOM 1382 O O . ASP A 1 179 ? -9.821 -8.891 9.179 1.00 88.88 179 ASP A O 1
ATOM 1386 N N . GLU A 1 180 ? -11.329 -10.436 9.697 1.00 87.44 180 GLU A N 1
ATOM 1387 C CA . GLU A 1 180 ? -10.490 -11.549 9.218 1.00 87.44 180 GLU A CA 1
ATOM 1388 C C . GLU A 1 180 ? -10.132 -11.481 7.721 1.00 87.44 180 GLU A C 1
ATOM 1390 O O . GLU A 1 180 ? -9.101 -12.025 7.314 1.00 87.44 180 GLU A O 1
ATOM 1395 N N . ARG A 1 181 ? -10.975 -10.848 6.897 1.00 93.62 181 ARG A N 1
ATOM 1396 C CA . ARG A 1 181 ? -10.900 -10.820 5.425 1.00 93.62 181 ARG A CA 1
ATOM 1397 C C . ARG A 1 181 ? -10.938 -9.415 4.832 1.00 93.62 181 ARG A C 1
ATOM 1399 O O . ARG A 1 181 ? -10.958 -9.272 3.606 1.00 93.62 181 ARG A O 1
ATOM 1406 N N . THR A 1 182 ? -10.878 -8.404 5.682 1.00 96.00 182 THR A N 1
ATOM 1407 C CA . THR A 1 182 ? -10.905 -7.008 5.288 1.00 96.00 182 THR A CA 1
ATOM 1408 C C . THR A 1 182 ? -9.792 -6.249 5.992 1.00 96.00 182 THR A C 1
ATOM 1410 O O . THR A 1 182 ? -9.609 -6.349 7.208 1.00 96.00 182 THR A O 1
ATOM 1413 N N . VAL A 1 183 ? -9.045 -5.475 5.214 1.00 97.88 183 VAL A N 1
ATOM 1414 C CA . VAL A 1 183 ? 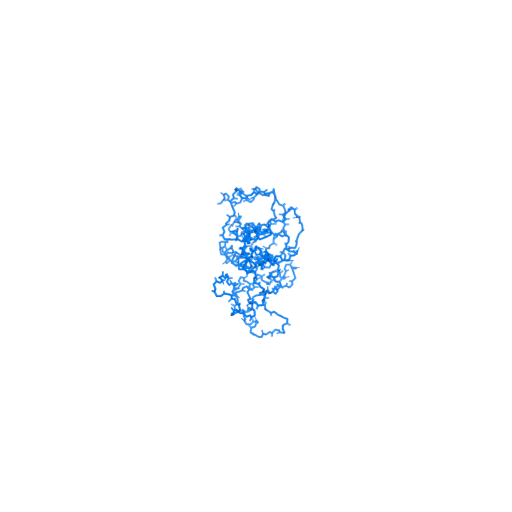-8.042 -4.537 5.721 1.00 97.88 183 VAL A CA 1
ATOM 1415 C C . VAL A 1 183 ? -8.333 -3.141 5.190 1.00 97.88 183 VAL A C 1
ATOM 1417 O O . VAL A 1 183 ? -8.875 -2.991 4.092 1.00 97.88 183 VAL A O 1
ATOM 1420 N N . SER A 1 184 ? -7.933 -2.128 5.944 1.00 98.38 184 SER A N 1
ATOM 1421 C CA . SER A 1 184 ? -7.932 -0.740 5.495 1.00 98.38 184 SER A CA 1
ATOM 1422 C C . SER A 1 184 ? -6.510 -0.343 5.122 1.00 98.38 184 SER A C 1
ATOM 1424 O O . SER A 1 184 ? -5.600 -0.493 5.935 1.00 98.38 184 SER A O 1
ATOM 1426 N N . ILE A 1 185 ? -6.311 0.169 3.909 1.00 98.50 185 ILE A N 1
ATOM 1427 C CA . ILE A 1 185 ? -5.095 0.901 3.543 1.00 98.50 185 ILE A CA 1
ATOM 1428 C C . ILE A 1 185 ? -5.342 2.378 3.826 1.00 98.50 185 ILE A C 1
ATOM 1430 O O . ILE A 1 185 ? -6.356 2.929 3.393 1.00 98.50 185 ILE A O 1
ATOM 1434 N N . TRP A 1 186 ? -4.400 3.007 4.514 1.00 98.06 186 TRP A N 1
ATOM 1435 C CA . TRP A 1 186 ? -4.446 4.405 4.901 1.00 98.06 186 TRP A CA 1
ATOM 1436 C C . TRP A 1 186 ? -3.346 5.175 4.193 1.00 98.06 186 TRP A C 1
ATOM 1438 O O . TRP A 1 186 ? -2.183 4.764 4.213 1.00 98.06 186 TRP A O 1
ATOM 1448 N N . VAL A 1 187 ? -3.715 6.313 3.615 1.00 97.38 187 VAL A N 1
ATOM 1449 C CA . VAL A 1 187 ? -2.771 7.267 3.038 1.00 97.38 187 VAL A CA 1
ATOM 1450 C C . VAL A 1 187 ? -3.112 8.684 3.475 1.00 97.38 187 VAL A C 1
ATOM 1452 O O . VAL A 1 187 ? -4.284 9.024 3.664 1.00 97.38 187 VAL A O 1
ATOM 1455 N N . ASN A 1 188 ? -2.093 9.520 3.627 1.00 95.75 188 ASN A N 1
ATOM 1456 C CA . ASN A 1 188 ? -2.282 10.957 3.729 1.00 95.75 188 ASN A CA 1
ATOM 1457 C C . ASN A 1 188 ? -2.352 11.530 2.310 1.00 95.75 188 ASN A C 1
ATOM 1459 O O . ASN A 1 188 ? -1.348 11.544 1.608 1.00 95.75 188 ASN A O 1
ATOM 1463 N N . ALA A 1 189 ? -3.534 11.979 1.892 1.00 93.88 189 ALA A N 1
ATOM 1464 C CA . ALA A 1 189 ? -3.741 12.687 0.625 1.00 93.88 189 ALA A CA 1
ATOM 1465 C C . ALA A 1 189 ? -3.888 14.203 0.843 1.00 93.88 189 ALA A C 1
ATOM 1467 O O . ALA A 1 189 ? -4.544 14.884 0.064 1.00 93.88 189 ALA A O 1
ATOM 1468 N N . HIS A 1 190 ? -3.385 14.723 1.970 1.00 90.81 190 HIS A N 1
ATOM 1469 C CA . HIS A 1 190 ? -3.398 16.151 2.315 1.00 90.81 190 HIS A CA 1
ATOM 1470 C C . HIS A 1 190 ? -4.792 16.801 2.300 1.00 90.81 190 HIS A C 1
ATOM 1472 O O . HIS A 1 190 ? -4.945 17.998 2.070 1.00 90.81 190 HIS A O 1
ATOM 1478 N N . GLY A 1 191 ? -5.827 16.006 2.590 1.00 88.12 191 GLY A N 1
ATOM 1479 C CA . GLY A 1 191 ? -7.225 16.446 2.599 1.00 88.12 191 GLY A CA 1
ATOM 1480 C C . GLY A 1 191 ? -7.918 16.425 1.234 1.00 88.12 191 GLY A C 1
ATOM 1481 O O . GLY A 1 191 ? -9.070 16.848 1.154 1.00 88.12 191 GLY A O 1
ATOM 1482 N N . GLU A 1 192 ? -7.263 15.926 0.184 1.00 88.12 192 GLU A N 1
ATOM 1483 C CA . GLU A 1 192 ? -7.880 15.734 -1.128 1.00 88.12 192 GLU A CA 1
ATOM 1484 C C . GLU A 1 192 ? -8.826 14.524 -1.127 1.00 88.12 192 GLU A C 1
ATOM 1486 O O . GLU A 1 192 ? -8.498 13.434 -0.649 1.00 88.12 192 GLU A O 1
ATOM 1491 N N . ASP A 1 193 ? -10.020 14.713 -1.690 1.00 83.62 193 ASP A N 1
ATOM 1492 C CA . ASP A 1 193 ? -11.035 13.673 -1.883 1.00 83.62 193 ASP A CA 1
ATOM 1493 C C . ASP A 1 193 ? -10.874 12.926 -3.219 1.00 83.62 193 ASP A C 1
ATOM 1495 O O . ASP A 1 193 ? -11.434 11.842 -3.403 1.00 83.62 193 ASP A O 1
ATOM 1499 N N . PHE A 1 194 ? -10.072 13.467 -4.138 1.00 86.00 194 PHE A N 1
ATOM 1500 C CA . PHE A 1 194 ? -9.707 12.844 -5.403 1.00 86.00 194 PHE A CA 1
ATOM 1501 C C . PHE A 1 194 ? -8.230 13.075 -5.720 1.00 86.00 194 PHE A C 1
ATOM 1503 O O . PHE A 1 194 ? -7.792 14.211 -5.857 1.00 86.00 194 PHE A O 1
ATOM 1510 N N . PHE A 1 195 ? -7.489 11.984 -5.908 1.00 92.62 195 PHE A N 1
ATOM 1511 C CA . PHE A 1 195 ? -6.068 12.002 -6.238 1.00 92.62 195 PHE A CA 1
ATOM 1512 C C . PHE A 1 195 ? -5.683 10.777 -7.077 1.00 92.62 195 PHE A C 1
ATOM 1514 O O . PHE A 1 195 ? -6.379 9.751 -7.085 1.00 92.62 195 PHE A O 1
ATOM 1521 N N . ALA A 1 196 ? -4.567 10.873 -7.802 1.00 90.69 196 ALA A N 1
ATOM 1522 C CA . ALA A 1 196 ? -4.025 9.741 -8.543 1.00 90.69 196 ALA A CA 1
ATOM 1523 C C . ALA A 1 196 ? -3.536 8.671 -7.554 1.00 90.69 196 ALA A C 1
ATOM 1525 O O . ALA A 1 196 ? -2.685 8.942 -6.719 1.00 90.69 196 ALA A O 1
ATOM 1526 N N . CYS A 1 197 ? -4.118 7.473 -7.626 1.00 93.50 197 CYS A N 1
ATOM 1527 C CA . CYS A 1 197 ? -3.849 6.380 -6.682 1.00 93.50 197 CYS A CA 1
ATOM 1528 C C . CYS A 1 197 ? -3.804 5.001 -7.353 1.00 93.50 197 CYS A C 1
ATOM 1530 O O . CYS A 1 197 ? -3.900 3.956 -6.710 1.00 93.50 197 CYS A O 1
ATOM 1532 N N . GLU A 1 198 ? -3.725 4.970 -8.677 1.00 93.69 198 GLU A N 1
ATOM 1533 C CA . GLU A 1 198 ? -3.864 3.736 -9.448 1.00 93.69 198 GLU A CA 1
ATOM 1534 C C . GLU A 1 198 ? -2.622 2.831 -9.311 1.00 93.69 198 GLU A C 1
ATOM 1536 O O . GLU A 1 198 ? -2.710 1.610 -9.383 1.00 93.69 198 GLU A O 1
ATOM 1541 N N . GLU A 1 199 ? -1.453 3.406 -9.033 1.00 93.88 199 GLU A N 1
ATOM 1542 C CA . GLU A 1 199 ? -0.241 2.700 -8.598 1.00 93.88 199 GLU A CA 1
ATOM 1543 C C . GLU A 1 199 ? -0.405 2.032 -7.227 1.00 93.88 199 GLU A C 1
ATOM 1545 O O . GLU A 1 199 ? 0.010 0.880 -7.070 1.00 93.88 199 GLU A O 1
ATOM 1550 N N . LEU A 1 200 ? -1.092 2.677 -6.275 1.00 96.50 200 LEU A N 1
ATOM 1551 C CA . LEU A 1 200 ? -1.439 2.051 -4.999 1.00 96.50 200 LEU A CA 1
ATOM 1552 C C . LEU A 1 200 ? -2.443 0.915 -5.196 1.00 96.50 200 LEU A C 1
ATOM 1554 O O . LEU A 1 200 ? -2.284 -0.158 -4.616 1.00 96.50 200 LEU A O 1
ATOM 1558 N N . ARG A 1 201 ? -3.458 1.111 -6.048 1.00 97.25 201 ARG A N 1
ATOM 1559 C CA . ARG A 1 201 ? -4.410 0.042 -6.385 1.00 97.25 201 ARG A CA 1
ATOM 1560 C C . ARG A 1 201 ? -3.717 -1.135 -7.049 1.00 97.25 201 ARG A C 1
ATOM 1562 O O . ARG A 1 201 ? -4.008 -2.271 -6.690 1.00 97.25 201 ARG A O 1
ATOM 1569 N N . TRP A 1 202 ? -2.791 -0.890 -7.973 1.00 97.44 202 TRP A N 1
ATOM 1570 C CA . TRP A 1 202 ? -2.002 -1.951 -8.593 1.00 97.44 202 TRP A CA 1
ATOM 1571 C C . TRP A 1 202 ? -1.242 -2.776 -7.547 1.00 97.44 202 TRP A C 1
ATOM 1573 O O . TRP A 1 202 ? -1.358 -4.003 -7.533 1.00 97.44 202 TRP A O 1
ATOM 1583 N N . ALA A 1 203 ? -0.545 -2.117 -6.615 1.00 97.56 203 ALA A N 1
ATOM 1584 C CA . ALA A 1 203 ? 0.145 -2.790 -5.514 1.00 97.56 203 ALA A CA 1
ATOM 1585 C C . ALA A 1 203 ? -0.830 -3.563 -4.606 1.00 97.56 203 ALA A C 1
ATOM 1587 O O . ALA A 1 203 ? -0.571 -4.711 -4.252 1.00 97.56 203 ALA A O 1
ATOM 1588 N N . ALA A 1 204 ? -1.991 -2.984 -4.285 1.00 98.19 204 ALA A N 1
ATOM 1589 C CA . ALA A 1 204 ? -3.012 -3.628 -3.462 1.00 98.19 204 ALA A CA 1
ATOM 1590 C C . ALA A 1 204 ? -3.586 -4.893 -4.126 1.00 98.19 204 ALA A C 1
ATOM 1592 O O . ALA A 1 204 ? -3.649 -5.960 -3.514 1.00 98.19 204 ALA A O 1
ATOM 1593 N N . TYR A 1 205 ? -3.968 -4.811 -5.400 1.00 98.25 205 TYR A N 1
ATOM 1594 C CA . TYR A 1 205 ? -4.478 -5.962 -6.141 1.00 98.25 205 TYR A CA 1
ATOM 1595 C C . TYR A 1 205 ? -3.428 -7.060 -6.281 1.00 98.25 205 TYR A C 1
ATOM 1597 O O . TYR A 1 205 ? -3.703 -8.203 -5.917 1.00 98.25 205 TYR A O 1
ATOM 1605 N N . THR A 1 206 ? -2.214 -6.728 -6.717 1.00 97.50 206 THR A N 1
ATOM 1606 C CA . THR A 1 206 ? -1.137 -7.716 -6.902 1.00 97.50 206 THR A CA 1
ATOM 1607 C C . THR A 1 206 ? -0.614 -8.300 -5.582 1.00 97.50 206 THR A C 1
ATOM 1609 O O . THR A 1 206 ? -0.142 -9.432 -5.574 1.00 97.50 206 THR A O 1
ATOM 1612 N N . ALA A 1 207 ? -0.785 -7.621 -4.442 1.00 97.81 207 ALA A N 1
ATOM 1613 C CA . ALA A 1 207 ? -0.542 -8.200 -3.114 1.00 97.81 207 ALA A CA 1
ATOM 1614 C C . ALA A 1 207 ? -1.596 -9.252 -2.692 1.00 97.81 207 ALA A C 1
ATOM 1616 O O . ALA A 1 207 ? -1.395 -9.982 -1.714 1.00 97.81 207 ALA A O 1
ATOM 1617 N N . GLY A 1 208 ? -2.703 -9.368 -3.436 1.00 97.44 208 GLY A N 1
ATOM 1618 C CA . GLY A 1 208 ? -3.732 -10.394 -3.254 1.00 97.44 208 GLY A CA 1
ATOM 1619 C C . GLY A 1 208 ? -5.130 -9.862 -2.934 1.00 97.44 208 GLY A C 1
ATOM 1620 O O . GLY A 1 208 ? -5.952 -10.619 -2.405 1.00 97.44 208 GLY A O 1
ATOM 1621 N N . ALA A 1 209 ? -5.427 -8.590 -3.227 1.00 98.06 209 ALA A N 1
ATOM 1622 C CA . ALA A 1 209 ? -6.786 -8.086 -3.073 1.00 98.06 209 ALA A CA 1
ATOM 1623 C C . ALA A 1 209 ? -7.753 -8.753 -4.066 1.00 98.06 209 ALA A C 1
ATOM 1625 O O . ALA A 1 209 ? -7.453 -8.995 -5.238 1.00 98.06 209 ALA A O 1
ATOM 1626 N N . VAL A 1 210 ? -8.959 -9.029 -3.579 1.00 98.06 210 VAL A N 1
ATOM 1627 C CA . VAL A 1 210 ? -10.113 -9.429 -4.391 1.00 98.06 210 VAL A CA 1
ATOM 1628 C C . VAL A 1 210 ? -10.886 -8.199 -4.852 1.00 98.06 210 VAL A C 1
ATOM 1630 O O . VAL A 1 210 ? -11.411 -8.177 -5.961 1.00 98.06 210 VAL A O 1
ATOM 1633 N N . GLN A 1 211 ? -10.956 -7.179 -3.999 1.00 98.19 211 GLN A N 1
ATOM 1634 C CA . GLN A 1 211 ? -11.651 -5.928 -4.266 1.00 98.19 211 GLN A CA 1
ATOM 1635 C C . GLN A 1 211 ? -10.976 -4.801 -3.485 1.00 98.19 211 GLN A C 1
ATOM 1637 O O . GLN A 1 211 ? -10.663 -4.983 -2.309 1.00 98.19 211 GLN A O 1
ATOM 1642 N N . VAL A 1 212 ? -10.825 -3.640 -4.120 1.00 98.19 212 VAL A N 1
ATOM 1643 C CA . VAL A 1 212 ? -10.368 -2.397 -3.487 1.00 98.19 212 VAL A CA 1
ATOM 1644 C C . VAL A 1 212 ? -11.427 -1.317 -3.718 1.00 98.19 212 VAL A C 1
ATOM 1646 O O . VAL A 1 212 ? -11.727 -0.992 -4.866 1.00 98.19 212 VAL A O 1
ATOM 1649 N N . THR A 1 213 ? -12.006 -0.763 -2.652 1.00 96.62 213 THR A N 1
ATOM 1650 C CA . THR A 1 213 ? -12.952 0.372 -2.707 1.00 96.62 213 THR A CA 1
ATOM 1651 C C . THR A 1 213 ? -12.353 1.620 -2.060 1.00 96.62 213 THR A C 1
ATOM 1653 O O . THR A 1 213 ? -11.411 1.507 -1.281 1.00 96.62 213 THR A O 1
ATOM 1656 N N . GLY A 1 214 ? -12.894 2.799 -2.371 1.00 94.56 214 GLY A N 1
ATOM 1657 C CA . GLY A 1 214 ? -12.316 4.097 -1.995 1.00 94.56 214 GLY A CA 1
ATOM 1658 C C . GLY A 1 214 ? -11.477 4.702 -3.133 1.00 94.56 214 GLY A C 1
ATOM 1659 O O . GLY A 1 214 ? -11.565 4.188 -4.255 1.00 94.56 214 GLY A O 1
ATOM 1660 N N . PRO A 1 215 ? -10.661 5.745 -2.881 1.00 95.38 215 PRO A N 1
ATOM 1661 C CA . PRO A 1 215 ? -10.423 6.319 -1.558 1.00 95.38 215 PRO A CA 1
ATOM 1662 C C . PRO A 1 215 ? -11.661 7.027 -1.002 1.00 95.38 215 PRO A C 1
ATOM 1664 O O . PRO A 1 215 ? -12.375 7.691 -1.746 1.00 95.38 215 PRO A O 1
ATOM 1667 N N . ASP A 1 216 ? -11.878 6.896 0.305 1.00 96.19 216 ASP A N 1
ATOM 1668 C CA . ASP A 1 216 ? -12.825 7.707 1.069 1.00 96.19 216 ASP A CA 1
ATOM 1669 C C . ASP A 1 216 ? -12.035 8.579 2.054 1.00 96.19 216 ASP A C 1
ATOM 1671 O O . ASP A 1 216 ? -11.278 8.046 2.871 1.00 96.19 216 ASP A O 1
ATOM 1675 N N . LEU A 1 217 ? -12.209 9.902 2.006 1.00 96.50 217 LEU A N 1
ATOM 1676 C CA . LEU A 1 217 ? -11.609 10.808 2.987 1.00 96.50 217 LEU A CA 1
ATOM 1677 C C . LEU A 1 217 ? -12.379 10.710 4.310 1.00 96.50 217 LEU A C 1
ATOM 1679 O O . LEU A 1 217 ? -13.576 10.999 4.369 1.00 96.50 217 LEU A O 1
ATOM 1683 N N . VAL A 1 218 ? -11.701 10.296 5.379 1.00 96.50 218 VAL A N 1
ATOM 1684 C CA . VAL A 1 218 ? -12.310 10.078 6.697 1.00 96.50 218 VAL A CA 1
ATOM 1685 C C . VAL A 1 218 ? -11.490 10.733 7.805 1.00 96.50 218 VAL A C 1
ATOM 1687 O O . VAL A 1 218 ? -10.287 10.944 7.669 1.00 96.50 218 VAL A O 1
ATOM 1690 N N . ASN A 1 219 ? -12.135 11.024 8.939 1.00 96.50 219 ASN A N 1
ATOM 1691 C CA . ASN A 1 219 ? -11.440 11.530 10.124 1.00 96.50 219 ASN A CA 1
ATOM 1692 C C . ASN A 1 219 ? -10.361 10.539 10.565 1.00 96.50 219 ASN A C 1
ATOM 1694 O O . ASN A 1 219 ? -10.630 9.337 10.674 1.00 96.50 219 ASN A O 1
ATOM 1698 N N . ALA A 1 220 ? -9.174 11.047 10.882 1.00 94.88 220 ALA A N 1
ATOM 1699 C CA . ALA A 1 220 ? -8.039 10.200 11.224 1.00 94.88 220 ALA A CA 1
ATOM 1700 C C . ALA A 1 220 ? -8.204 9.446 12.560 1.00 94.88 220 ALA A C 1
ATOM 1702 O O . ALA A 1 220 ? -7.573 8.415 12.784 1.00 94.88 220 ALA A O 1
ATOM 1703 N N . GLU A 1 221 ? -9.137 9.875 13.414 1.00 94.56 221 GLU A N 1
ATOM 1704 C CA . GLU A 1 221 ? -9.577 9.112 14.592 1.00 94.56 221 GLU A CA 1
ATOM 1705 C C . GLU A 1 221 ? -10.144 7.726 14.229 1.00 94.56 221 GLU A C 1
ATOM 1707 O O . GLU A 1 221 ? -10.073 6.799 15.033 1.00 94.56 221 GLU A O 1
ATOM 1712 N N . THR A 1 222 ? -10.655 7.546 13.005 1.00 95.88 222 THR A N 1
ATOM 1713 C CA . THR A 1 222 ? -11.108 6.236 12.507 1.00 95.88 222 THR A CA 1
ATOM 1714 C C . THR A 1 222 ? -9.952 5.238 12.437 1.00 95.88 222 THR A C 1
ATOM 1716 O O . THR A 1 222 ? -10.112 4.083 12.820 1.00 95.88 222 THR A O 1
ATOM 1719 N N . TRP A 1 223 ? -8.771 5.687 12.000 1.00 96.12 223 TRP A N 1
ATOM 1720 C CA . TRP A 1 223 ? -7.566 4.857 11.979 1.00 96.12 223 TRP A CA 1
ATOM 1721 C C . TRP A 1 223 ? -7.134 4.466 13.398 1.00 96.12 223 TRP A C 1
ATOM 1723 O O . TRP A 1 223 ? -6.799 3.308 13.639 1.00 96.12 223 TRP A O 1
ATOM 1733 N N . LEU A 1 224 ? -7.212 5.393 14.363 1.00 94.25 224 LEU A N 1
ATOM 1734 C CA . LEU A 1 224 ? -6.930 5.084 15.772 1.00 94.25 224 LEU A CA 1
ATOM 1735 C C . LEU A 1 224 ? -7.871 4.010 16.324 1.00 94.25 224 LEU A C 1
ATOM 1737 O O . LEU A 1 224 ? -7.417 3.111 17.031 1.00 94.25 224 LEU A O 1
ATOM 1741 N N . ALA A 1 225 ? -9.161 4.095 15.994 1.00 93.31 225 ALA A N 1
ATOM 1742 C CA . ALA A 1 225 ? -10.147 3.111 16.420 1.00 93.31 225 ALA A CA 1
ATOM 1743 C C . ALA A 1 225 ? -9.836 1.711 15.863 1.00 93.31 225 ALA A C 1
ATOM 1745 O O . ALA A 1 225 ? -9.816 0.755 16.630 1.00 93.31 225 ALA A O 1
ATOM 1746 N N . GLU A 1 226 ? -9.498 1.597 14.572 1.00 93.81 226 GLU A N 1
ATOM 1747 C CA . GLU A 1 226 ? -9.147 0.312 13.938 1.00 93.81 226 GLU A CA 1
ATOM 1748 C C . GLU A 1 226 ? -7.839 -0.307 14.470 1.00 93.81 226 GLU A C 1
ATOM 1750 O O . GLU A 1 226 ? -7.589 -1.492 14.270 1.00 93.81 226 GLU A O 1
ATOM 1755 N N . ARG A 1 227 ? -6.984 0.466 15.151 1.00 87.81 227 ARG A N 1
ATOM 1756 C CA . ARG A 1 227 ? -5.746 -0.045 15.771 1.00 87.81 227 ARG A CA 1
ATOM 1757 C C . ARG A 1 227 ? -5.900 -0.499 17.215 1.00 87.81 227 ARG A C 1
ATOM 1759 O O . ARG A 1 227 ? -4.972 -1.098 17.756 1.00 87.81 227 ARG A O 1
ATOM 1766 N N . ALA A 1 228 ? -7.021 -0.177 17.849 1.00 77.56 228 ALA A N 1
ATOM 1767 C CA . ALA A 1 228 ? -7.299 -0.581 19.221 1.00 77.56 228 ALA A CA 1
ATOM 1768 C C . ALA A 1 228 ? -7.839 -2.024 19.329 1.00 77.56 228 ALA A C 1
ATOM 1770 O O . ALA A 1 228 ? -8.020 -2.509 20.448 1.00 77.56 228 ALA A O 1
ATOM 1771 N N . GLU A 1 229 ? -8.090 -2.687 18.194 1.00 59.03 229 GLU A N 1
ATOM 1772 C CA . GLU A 1 229 ? -8.680 -4.031 18.056 1.00 59.03 229 GLU A CA 1
ATOM 1773 C C . GLU A 1 229 ? -7.648 -5.126 17.727 1.00 59.03 229 GLU A C 1
ATOM 1775 O O . GLU A 1 229 ? -7.800 -6.256 18.252 1.00 59.03 229 GLU A O 1
#

Radius of gyration: 23.3 Å; chains: 1; bounding box: 83×70×47 Å

Organism: Kitasatospora kifunensis (NCBI:txid58351)

Secondary structure (DSSP, 8-state):
------------------------HHHHHHHHHHHHHHSPPPGGG---SEEEEEEEEEPTTS-HHHHHHHHHHHHHHHHHHHHTT--GGGGT-GGGS-TT---PPPPHHHHHHH--SS-S--HHHHHHHHHS-HHHHHHHHHHHHTTS-SPPPHHHHHGGGSTT-TT---EEEEEEESSSSEEEEEEE-TT-SS---HHHHHHHHHTTEEEEEEEEEEETHHHHHHH--

Sequence (229 aa):
MNDDADRDAGLDAEVDAGWDTELDEEDAQLIAERGRVDSPPTAAELTVPALSRFLVKIAESSTAAEYQSRLRAVLGAALDHTVAGLDLDYLEDPEALDPDRTVRPMPQWFEAISGEGSAPADAAADAARDAAPEFARLGAERFTAAGHGVGRRLAGWLERFDWDNTFRTWEWWDVTRTDERTVSIWVNAHGEDFFACEELRWAAYTAGAVQVTGPDLVNAETWLAERAE

Foldseek 3Di:
DDDDDDDDDDDDPPPPDDPVPPPDVLLVQLVVLLVCLVPADDPVPPPDFKWFKKKFFFDPPDWPVLLSVQLSLQVNLLSLCQNLVHDPVCVVPVVPDDPVRDGRDHPLLLCLLQDADDDPPDVVSVVSPVPRDPLLNQLQVLLVVVVLHHAHHPNRLSLLNHSPHPQNQKGFRHWFDPDGGMIMTIICNVQDQDGDCSSVSNSSSSSRTNDIDDRDMDGCVVVVVRVVD